Protein AF-A0AAD6DH69-F1 (afdb_monomer_lite)

InterPro domains:
  IPR012337 Ribonuclease H-like superfamily [SSF53098] (50-276)
  IPR015242 Mitochondrial resolvase Ydc2, catalytic [PF09159] (8-273)
  IPR036397 Ribonuclease H superfamily [G3DSA:3.30.420.10] (3-281)
  IPR039197 Mrs1/Cce1 [PTHR28072] (8-277)

Sequence (286 aa):
MNLIYLRPEITAWRRLPLSDIASLKGNSASAILKASENEHIVGELSGSDHEESDTPVPKSFSLPYYAETAHTLLHTLVSKYKPTHILIERQRFRTGSSSHVQEWTIRVGLFEAMLYAALEVMKKERGGNLADLGVHGIDPKRVVQYWGEKEIGFTSVEGEDKDKKRRPTSREVKKAKIELVAKWLEAEFGLSESSTSKIDSGARRRVDISGSESVRSLAEAYLARLRTPAKRGLSMRGRPRGETVANDVIKLDDLADCLLQGVTWMEWIRMREMVVRKGMAVLEEI

Foldseek 3Di:
DPPPQDFAEPPDFFDDDLLVLLVCVPDPLCVVVPPQDDDDDDDDDDDDDDPPPPDPDPPDLDLVSLLVSLLSVCVSCCVVPVDLEDEDEDQDDDPDDDVVSVVVSVSVNSSVVSNVVSLVVCLVPVDDSSVNYHYDHDYLVVLLVVCCVPPLVQDPPPDDDPPDDDRDDPVSSLLSLLVLVLQQLCLQVVVDDDDDDPPPNSPRHRYHYDPDPNSVLLSVLSNVVNPDPPPPDPPPPDDPPDPSSNVRNPCSSVRSSVVSRVSVVVVVVSVVVVCVVVVVVVVVVD

Radius of gyration: 22.66 Å; chains: 1; bounding box: 50×81×53 Å

Structure (mmCIF, N/CA/C/O backbone):
data_AF-A0AAD6DH69-F1
#
_entry.id   AF-A0AAD6DH69-F1
#
loop_
_atom_site.group_PDB
_atom_site.id
_atom_site.type_symbol
_atom_site.label_atom_id
_atom_site.label_alt_id
_atom_site.label_comp_id
_atom_site.label_asym_id
_atom_site.label_entity_id
_atom_site.label_seq_id
_atom_site.pdbx_PDB_ins_code
_atom_site.Cartn_x
_atom_site.Cartn_y
_atom_site.Cartn_z
_atom_site.occupancy
_atom_site.B_iso_or_equiv
_atom_site.auth_seq_id
_atom_site.auth_comp_id
_atom_site.auth_asym_id
_atom_site.auth_atom_id
_atom_site.pdbx_PDB_model_num
ATOM 1 N N . MET A 1 1 ? -24.261 -13.398 -11.050 1.00 38.12 1 MET A N 1
ATOM 2 C CA . MET A 1 1 ? -23.372 -12.487 -11.807 1.00 38.12 1 MET A CA 1
ATOM 3 C C . MET A 1 1 ? -21.959 -13.052 -11.698 1.00 38.12 1 MET A C 1
ATOM 5 O O . MET A 1 1 ? -21.476 -13.204 -10.585 1.00 38.12 1 MET A O 1
ATOM 9 N N . ASN A 1 2 ? -21.353 -13.503 -12.800 1.00 33.94 2 ASN A N 1
ATOM 10 C CA . ASN A 1 2 ? -20.079 -14.233 -12.767 1.00 33.94 2 ASN A CA 1
ATOM 11 C C . ASN A 1 2 ? -18.911 -13.290 -12.420 1.00 33.94 2 ASN A C 1
ATOM 13 O O . ASN A 1 2 ? -18.318 -12.687 -13.307 1.00 33.94 2 ASN A O 1
ATOM 17 N N . LEU A 1 3 ? -18.546 -13.214 -11.134 1.00 44.59 3 LEU A N 1
ATOM 18 C CA . LEU A 1 3 ? -17.361 -12.509 -10.600 1.00 44.59 3 LEU A CA 1
ATOM 19 C C . LEU A 1 3 ? -16.013 -13.017 -11.159 1.00 44.59 3 LEU A C 1
ATOM 21 O O . LEU A 1 3 ? -14.960 -12.465 -10.856 1.00 44.59 3 LEU A O 1
ATOM 25 N N . ILE A 1 4 ? -16.039 -14.062 -11.989 1.00 50.09 4 ILE A N 1
ATOM 26 C CA . ILE A 1 4 ? -14.867 -14.812 -12.456 1.00 50.09 4 ILE A CA 1
ATOM 27 C C . ILE A 1 4 ? -13.987 -13.992 -13.423 1.00 50.09 4 ILE A C 1
ATOM 29 O O . ILE A 1 4 ? -12.823 -14.333 -13.608 1.00 50.09 4 ILE A O 1
ATOM 33 N N . TYR A 1 5 ? -14.485 -12.877 -13.976 1.00 53.94 5 TYR A N 1
ATOM 34 C CA . TYR A 1 5 ? -13.761 -12.102 -14.997 1.00 53.94 5 TYR A CA 1
ATOM 35 C C . TYR A 1 5 ? -13.608 -10.602 -14.720 1.00 53.94 5 TYR A C 1
ATOM 37 O O . TYR A 1 5 ? -13.064 -9.898 -15.569 1.00 53.94 5 TYR A O 1
ATOM 45 N N . LEU A 1 6 ? -14.049 -10.082 -13.565 1.00 65.19 6 LEU A N 1
ATOM 46 C CA . LEU A 1 6 ? -13.847 -8.657 -13.291 1.00 65.19 6 LEU A CA 1
ATOM 47 C C . LEU A 1 6 ? -12.381 -8.397 -12.944 1.00 65.19 6 LEU A C 1
ATOM 49 O O . LEU A 1 6 ? -11.883 -8.877 -11.921 1.00 65.19 6 LEU A O 1
ATOM 53 N N . ARG A 1 7 ? -11.697 -7.636 -13.797 1.00 82.06 7 ARG A N 1
ATOM 54 C CA . ARG A 1 7 ? -10.349 -7.138 -13.527 1.00 82.06 7 ARG A CA 1
ATOM 55 C C . ARG A 1 7 ? -10.420 -6.002 -12.505 1.00 82.06 7 ARG A C 1
ATOM 57 O O . ARG A 1 7 ? -11.399 -5.260 -12.487 1.00 82.06 7 ARG A O 1
ATOM 64 N N . PRO A 1 8 ? -9.431 -5.895 -11.608 1.00 88.81 8 PRO A N 1
ATOM 65 C CA . PRO A 1 8 ? -9.359 -4.769 -10.695 1.00 88.81 8 PRO A CA 1
ATOM 66 C C . PRO A 1 8 ? -9.102 -3.468 -11.453 1.00 88.81 8 PRO A C 1
ATOM 68 O O . PRO A 1 8 ? -8.169 -3.388 -12.248 1.00 88.81 8 PRO A O 1
ATOM 71 N N . GLU A 1 9 ? -9.909 -2.454 -11.165 1.00 91.00 9 GLU A N 1
ATOM 72 C CA . GLU A 1 9 ? -9.769 -1.113 -11.724 1.00 91.00 9 GLU A CA 1
ATOM 73 C C . GLU A 1 9 ? -9.077 -0.185 -10.719 1.00 91.00 9 GLU A C 1
ATOM 75 O O . GLU A 1 9 ? -9.440 -0.126 -9.540 1.00 91.00 9 GLU A O 1
ATOM 80 N N . ILE A 1 10 ? -8.076 0.560 -11.184 1.00 92.50 10 ILE A N 1
ATOM 81 C CA . ILE A 1 10 ? -7.367 1.555 -10.385 1.00 92.50 10 ILE A CA 1
ATOM 82 C C . ILE A 1 10 ? -8.117 2.887 -10.482 1.00 92.50 10 ILE A C 1
ATOM 84 O O . ILE A 1 10 ? -8.039 3.593 -11.489 1.00 92.50 10 ILE A O 1
ATOM 88 N N . THR A 1 11 ? -8.818 3.251 -9.410 1.00 91.75 11 THR A N 1
ATOM 89 C CA . THR A 1 11 ? -9.593 4.504 -9.308 1.00 91.75 11 THR A CA 1
ATOM 90 C C . THR A 1 11 ? -8.815 5.646 -8.658 1.00 91.75 11 THR A C 1
ATOM 92 O O . THR A 1 11 ? -9.094 6.820 -8.895 1.00 91.75 11 THR A O 1
ATOM 95 N N . ALA A 1 12 ? -7.810 5.310 -7.851 1.00 90.62 12 ALA A N 1
ATOM 96 C CA . ALA A 1 12 ? -6.867 6.248 -7.271 1.00 90.62 12 ALA A CA 1
ATOM 97 C C . ALA A 1 12 ? -5.534 5.544 -7.010 1.00 90.62 12 ALA A C 1
ATOM 99 O O . ALA A 1 12 ? -5.491 4.443 -6.463 1.00 90.62 12 ALA A O 1
ATOM 100 N N . TRP A 1 13 ? -4.437 6.207 -7.357 1.00 90.88 13 TRP A N 1
ATOM 101 C CA . TRP A 1 13 ? -3.082 5.748 -7.079 1.00 90.88 13 TRP A CA 1
ATOM 102 C C . TRP A 1 13 ? -2.247 6.993 -6.825 1.00 90.88 13 TRP A C 1
ATOM 104 O O . TRP A 1 13 ? -2.284 7.908 -7.637 1.00 90.88 13 TRP A O 1
ATOM 114 N N . ARG A 1 14 ? -1.617 7.099 -5.653 1.00 87.25 14 ARG A N 1
ATOM 115 C CA . ARG A 1 14 ? -0.770 8.239 -5.265 1.00 87.25 14 ARG A CA 1
ATOM 116 C C . ARG A 1 14 ? 0.027 7.914 -4.018 1.00 87.25 14 ARG A C 1
ATOM 118 O O . ARG A 1 14 ? -0.373 7.066 -3.216 1.00 87.25 14 ARG A O 1
ATOM 125 N N . ARG A 1 15 ? 1.119 8.642 -3.817 1.00 86.44 15 ARG A N 1
ATOM 126 C CA . ARG A 1 15 ? 1.884 8.590 -2.575 1.00 86.44 15 ARG A CA 1
ATOM 127 C C . ARG A 1 15 ? 1.265 9.555 -1.561 1.00 86.44 15 ARG A C 1
ATOM 129 O O . ARG A 1 15 ? 0.749 10.610 -1.910 1.00 86.44 15 ARG A O 1
ATOM 136 N N . LEU A 1 16 ? 1.282 9.171 -0.286 1.00 86.38 16 LEU A N 1
ATOM 137 C CA . LEU A 1 16 ? 0.733 9.971 0.813 1.00 86.38 16 LEU A CA 1
ATOM 138 C C . LEU A 1 16 ? 1.771 10.128 1.930 1.00 86.38 16 LEU A C 1
ATOM 140 O O . LEU A 1 16 ? 1.819 9.309 2.848 1.00 86.38 16 LEU A O 1
ATOM 144 N N . PRO A 1 17 ? 2.643 11.145 1.860 1.00 84.44 17 PRO A N 1
ATOM 145 C CA . PRO A 1 17 ? 3.524 11.491 2.969 1.00 84.44 17 PRO A CA 1
ATOM 146 C C . PRO A 1 17 ? 2.729 11.922 4.213 1.00 84.44 17 PRO A C 1
ATOM 148 O O . PRO A 1 17 ? 1.733 12.633 4.105 1.00 84.44 17 PRO A O 1
ATOM 151 N N . LEU A 1 18 ? 3.204 11.559 5.412 1.00 81.69 18 LEU A N 1
ATOM 152 C CA . LEU A 1 18 ? 2.572 11.982 6.676 1.00 81.69 18 LEU A CA 1
ATOM 153 C C . LEU A 1 18 ? 2.550 13.508 6.855 1.00 81.69 18 LEU A C 1
ATOM 155 O O . LEU A 1 18 ? 1.616 14.035 7.453 1.00 81.69 18 LEU A O 1
ATOM 159 N N . SER A 1 19 ? 3.544 14.217 6.308 1.00 78.31 19 SER A N 1
ATOM 160 C CA . SER A 1 19 ? 3.571 15.685 6.283 1.00 78.31 19 SER A CA 1
ATOM 161 C C . SER A 1 19 ? 2.342 16.252 5.586 1.00 78.31 19 SER A C 1
ATOM 163 O O . SER A 1 19 ? 1.685 17.137 6.117 1.00 78.31 19 SER A O 1
ATOM 165 N N . ASP A 1 20 ? 1.999 15.682 4.436 1.00 80.31 20 ASP A N 1
ATOM 166 C CA . ASP A 1 20 ? 0.948 16.192 3.566 1.00 80.31 20 ASP A CA 1
ATOM 167 C C . ASP A 1 20 ? -0.420 15.932 4.196 1.00 80.31 20 ASP A C 1
ATOM 169 O O . ASP A 1 20 ? -1.312 16.766 4.110 1.00 80.31 20 ASP A O 1
ATOM 173 N N . ILE A 1 21 ? -0.561 14.803 4.901 1.00 80.25 21 ILE A N 1
ATOM 174 C CA . ILE A 1 21 ? -1.762 14.466 5.673 1.00 80.25 21 ILE A CA 1
ATOM 175 C C . ILE A 1 21 ? -1.940 15.436 6.844 1.00 80.25 21 ILE A C 1
ATOM 177 O O . ILE A 1 21 ? -3.049 15.900 7.094 1.00 80.25 21 ILE A O 1
ATOM 181 N N . ALA A 1 22 ? -0.860 15.765 7.554 1.00 69.69 22 ALA A N 1
ATOM 182 C CA . ALA A 1 22 ? -0.913 16.728 8.646 1.00 69.69 22 ALA A CA 1
ATOM 183 C C . ALA A 1 22 ? -1.222 18.153 8.156 1.00 69.69 22 ALA A C 1
ATOM 185 O O . ALA A 1 22 ? -1.846 18.917 8.884 1.00 69.69 22 ALA A O 1
ATOM 186 N N . SER A 1 23 ? -0.855 18.509 6.925 1.00 66.00 23 SER A N 1
ATOM 187 C CA . SER A 1 23 ? -1.227 19.793 6.315 1.00 66.00 23 SER A CA 1
ATOM 188 C C . SER A 1 23 ? -2.706 19.879 5.911 1.00 66.00 23 SER A C 1
ATOM 190 O O . SER A 1 23 ? -3.219 20.980 5.731 1.00 66.00 23 SER A O 1
ATOM 192 N N . LEU A 1 24 ? -3.435 18.756 5.843 1.00 64.12 24 LEU A N 1
ATOM 193 C CA . LEU A 1 24 ? -4.891 18.756 5.616 1.00 64.12 24 LEU A CA 1
ATOM 194 C C . LEU A 1 24 ? -5.688 19.300 6.815 1.00 64.12 24 LEU A C 1
ATOM 196 O O . LEU A 1 24 ? -6.903 19.442 6.723 1.00 64.12 24 LEU A O 1
ATOM 200 N N . LYS A 1 25 ? -5.019 19.614 7.931 1.00 56.56 25 LYS A N 1
ATOM 201 C CA . LYS A 1 25 ? -5.627 20.165 9.149 1.00 56.56 25 LYS A CA 1
ATOM 202 C C . LYS A 1 25 ? -6.229 21.568 8.970 1.00 56.56 25 LYS A C 1
ATOM 204 O O . LYS A 1 25 ? -7.073 21.946 9.772 1.00 56.56 25 LYS A O 1
ATOM 209 N N . GLY A 1 26 ? -5.812 22.331 7.952 1.00 47.09 26 GLY A N 1
ATOM 210 C CA . GLY A 1 26 ? -6.161 23.757 7.815 1.00 47.09 26 GLY A CA 1
ATOM 211 C C . GLY A 1 26 ? -7.347 24.078 6.905 1.00 47.09 26 GLY A C 1
ATOM 212 O O . GLY A 1 26 ? -8.007 25.090 7.098 1.00 47.09 26 GLY A O 1
ATOM 213 N N . ASN A 1 27 ? -7.670 23.205 5.953 1.00 38.22 27 ASN A N 1
ATOM 214 C CA . ASN A 1 27 ? -8.852 23.356 5.117 1.00 38.22 27 ASN A CA 1
ATOM 215 C C . ASN A 1 27 ? -9.705 22.119 5.328 1.00 38.22 27 ASN A C 1
ATOM 217 O O . ASN A 1 27 ? -9.253 21.013 5.037 1.00 38.22 27 ASN A O 1
ATOM 221 N N . SER A 1 28 ? -10.920 22.329 5.847 1.00 43.81 28 SER A N 1
ATOM 222 C CA . SER A 1 28 ? -11.996 21.339 5.948 1.00 43.81 28 SER A CA 1
ATOM 223 C C . SER A 1 28 ? -11.861 20.281 4.852 1.00 43.81 28 SER A C 1
ATOM 225 O O . SER A 1 28 ? -11.602 20.651 3.706 1.00 43.81 28 SER A O 1
ATOM 227 N N . ALA A 1 29 ? -12.037 18.995 5.183 1.00 40.97 29 ALA A N 1
ATOM 228 C CA . ALA A 1 29 ? -11.871 17.815 4.312 1.00 40.97 29 ALA A CA 1
ATOM 229 C C . ALA A 1 29 ? -12.440 17.951 2.868 1.00 40.97 29 ALA A C 1
ATOM 231 O O . ALA A 1 29 ? -12.091 17.184 1.974 1.00 40.97 29 ALA A O 1
ATOM 232 N N . SER A 1 3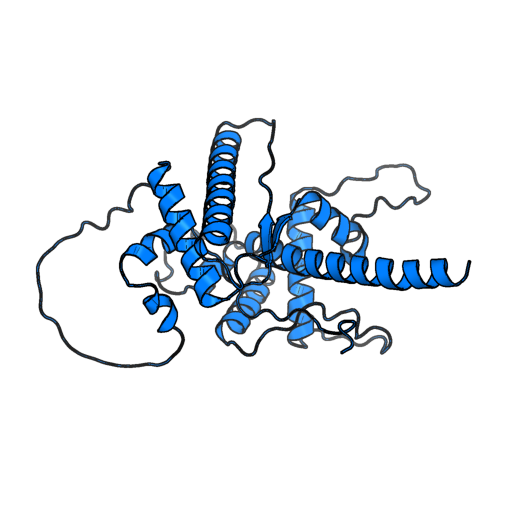0 ? -13.260 18.976 2.640 1.00 39.66 30 SER A N 1
ATOM 233 C CA . SER A 1 30 ? -13.581 19.664 1.384 1.00 39.66 30 SER A CA 1
ATOM 234 C C . SER A 1 30 ? -12.420 20.069 0.445 1.00 39.66 30 SER A C 1
ATOM 236 O O . SER A 1 30 ? -12.625 20.088 -0.765 1.00 39.66 30 SER A O 1
ATOM 238 N N . ALA A 1 31 ? -11.188 20.343 0.891 1.00 39.75 31 ALA A N 1
ATOM 239 C CA . ALA A 1 31 ? -10.120 20.768 -0.040 1.00 39.75 31 ALA A CA 1
ATOM 240 C C . ALA A 1 31 ? -9.652 19.656 -1.003 1.00 39.75 31 ALA A C 1
ATOM 242 O O . ALA A 1 31 ? -9.236 19.937 -2.125 1.00 39.75 31 ALA A O 1
ATOM 243 N N . ILE A 1 32 ? -9.803 18.383 -0.618 1.00 43.94 32 ILE A N 1
ATOM 244 C CA . ILE A 1 32 ? -9.624 17.245 -1.537 1.00 43.94 32 ILE A CA 1
ATOM 245 C C . ILE A 1 32 ? -10.829 17.103 -2.492 1.00 43.94 32 ILE A C 1
ATOM 247 O O . ILE A 1 32 ? -10.695 16.457 -3.531 1.00 43.94 32 ILE A O 1
ATOM 251 N N . LEU A 1 33 ? -11.982 17.711 -2.175 1.00 47.03 33 LEU A N 1
ATOM 252 C CA . LEU A 1 33 ? -13.189 17.691 -3.012 1.00 47.03 33 LEU A CA 1
ATOM 253 C C . LEU A 1 33 ? -13.123 18.683 -4.185 1.00 47.03 33 LEU A C 1
ATOM 255 O O . LEU A 1 33 ? -13.771 18.433 -5.190 1.00 47.03 33 LEU A O 1
ATOM 259 N N . LYS A 1 34 ? -12.342 19.771 -4.100 1.00 38.91 34 LYS A N 1
ATOM 260 C CA . LYS A 1 34 ? -12.315 20.817 -5.147 1.00 38.91 34 LYS A CA 1
ATOM 261 C C . LYS A 1 34 ? -11.189 20.704 -6.176 1.00 38.91 34 LYS A C 1
ATOM 263 O O . LYS A 1 34 ? -11.280 21.309 -7.232 1.00 38.91 34 LYS A O 1
ATOM 268 N N . ALA A 1 35 ? -10.148 19.911 -5.930 1.00 39.78 35 ALA A N 1
ATOM 269 C CA . ALA A 1 35 ? -8.999 19.832 -6.843 1.00 39.78 35 ALA A CA 1
ATOM 270 C C . ALA A 1 35 ? -9.242 18.985 -8.115 1.00 39.78 35 ALA A C 1
ATOM 272 O O . ALA A 1 35 ? -8.288 18.675 -8.822 1.00 39.78 35 ALA A O 1
ATOM 273 N N . SER A 1 36 ? -10.490 18.583 -8.390 1.00 39.41 36 SER A N 1
ATOM 274 C CA . SER A 1 36 ? -10.863 17.801 -9.578 1.00 39.41 36 SER A CA 1
ATOM 275 C C . SER A 1 36 ? -11.848 18.515 -10.512 1.00 39.41 36 SER A C 1
ATOM 277 O O . SER A 1 36 ? -12.190 17.935 -11.537 1.00 39.41 36 SER A O 1
ATOM 279 N N . GLU A 1 37 ? -12.293 19.741 -10.207 1.00 33.06 37 GLU A N 1
ATOM 280 C CA . GLU A 1 37 ? -13.213 20.497 -11.070 1.00 33.06 37 GLU A CA 1
ATOM 281 C C . GLU A 1 37 ? -12.829 21.993 -11.122 1.00 33.06 37 GLU A C 1
ATOM 283 O O . GLU A 1 37 ? -13.102 22.755 -10.200 1.00 33.06 37 GLU A O 1
ATOM 288 N N . ASN A 1 38 ? -12.233 22.373 -12.257 1.00 31.89 38 ASN A N 1
ATOM 289 C CA . ASN A 1 38 ? -12.181 23.690 -12.907 1.00 31.89 38 ASN A CA 1
ATOM 290 C C . ASN A 1 38 ? -11.322 24.879 -12.420 1.00 31.89 38 ASN A C 1
ATOM 292 O O . ASN A 1 38 ? -11.106 25.163 -11.245 1.00 31.89 38 ASN A O 1
ATOM 296 N N . GLU A 1 39 ? -10.875 25.566 -13.480 1.00 35.41 39 GLU A N 1
ATOM 297 C CA . GLU A 1 39 ? -10.081 26.779 -13.651 1.00 35.41 39 GLU A CA 1
ATOM 298 C C . GLU A 1 39 ? -10.689 28.064 -13.061 1.00 35.41 39 GLU A C 1
ATOM 300 O O . GLU A 1 39 ? -11.892 28.166 -12.848 1.00 35.41 39 GLU A O 1
ATOM 305 N N . HIS A 1 40 ? -9.808 29.071 -12.948 1.00 32.00 40 HIS A N 1
ATOM 306 C CA . HIS A 1 40 ? -10.067 30.516 -12.961 1.00 32.00 40 HIS A CA 1
ATOM 307 C C . HIS A 1 40 ? -11.062 31.072 -11.930 1.00 32.00 40 HIS A C 1
ATOM 309 O O . HIS A 1 40 ? -12.264 30.949 -12.095 1.00 32.00 40 HIS A O 1
ATOM 315 N N . ILE A 1 41 ? -10.555 31.856 -10.969 1.00 27.88 41 ILE A N 1
ATOM 316 C CA . ILE A 1 41 ? -11.138 33.149 -10.566 1.00 27.88 41 ILE A CA 1
ATOM 317 C C . ILE A 1 41 ? -10.018 34.014 -9.964 1.00 27.88 41 ILE A C 1
ATOM 319 O O . ILE A 1 41 ? -9.211 33.565 -9.153 1.00 27.88 41 ILE A O 1
ATOM 323 N N . VAL A 1 42 ? -9.979 35.255 -10.441 1.00 30.44 42 VAL A N 1
ATOM 324 C CA . VAL A 1 42 ? -9.104 36.366 -10.055 1.00 30.44 42 VAL A CA 1
ATOM 325 C C . VAL A 1 42 ? -9.792 37.181 -8.948 1.00 30.44 42 VAL A C 1
ATOM 327 O O . VAL A 1 42 ? -11.012 37.315 -8.980 1.00 30.44 42 VAL A O 1
ATOM 330 N N . GLY A 1 43 ? -9.005 37.782 -8.045 1.00 24.44 43 GLY A N 1
ATOM 331 C CA . GLY A 1 43 ? -9.425 38.817 -7.080 1.00 24.44 43 GLY A CA 1
ATOM 332 C C . GLY A 1 43 ? -9.630 38.283 -5.656 1.00 24.44 43 GLY A C 1
ATOM 333 O O . GLY A 1 43 ? -10.143 37.190 -5.476 1.00 24.44 43 GLY A O 1
ATOM 334 N N . GLU A 1 44 ? -9.265 38.961 -4.573 1.00 24.52 44 GLU A N 1
ATOM 335 C CA . GLU A 1 44 ? -8.595 40.243 -4.354 1.00 24.52 44 GLU A CA 1
ATOM 336 C C . GLU A 1 44 ? -8.084 40.238 -2.897 1.00 24.52 44 GLU A C 1
ATOM 338 O O . GLU A 1 44 ? -8.598 39.510 -2.046 1.00 24.52 44 GLU A O 1
ATOM 343 N N . LEU A 1 45 ? -7.033 41.009 -2.627 1.00 30.59 45 LEU A N 1
ATOM 344 C CA . LEU A 1 45 ? -6.333 41.083 -1.344 1.00 30.59 45 LEU A CA 1
ATOM 345 C C . LEU A 1 45 ? -7.144 41.847 -0.284 1.00 30.59 45 LEU A C 1
ATOM 347 O O . LEU A 1 45 ? -7.586 42.965 -0.532 1.00 30.59 45 LEU A O 1
ATOM 351 N N . SER A 1 46 ? -7.184 41.335 0.947 1.00 26.50 46 SER A N 1
ATOM 352 C CA . SER A 1 46 ? -7.269 42.178 2.145 1.00 26.50 46 SER A CA 1
ATOM 353 C C . SER A 1 46 ? -6.418 41.554 3.244 1.00 26.50 46 SER A C 1
ATOM 355 O O . SER A 1 46 ? -6.655 40.415 3.648 1.00 26.50 46 SER A O 1
ATOM 357 N N . GLY A 1 47 ? -5.383 42.287 3.648 1.00 25.30 47 GLY A N 1
ATOM 358 C CA . GLY A 1 47 ? -4.331 41.822 4.537 1.00 25.30 47 GLY A CA 1
ATOM 359 C C . GLY A 1 47 ? -4.745 41.660 5.995 1.00 25.30 47 GLY A C 1
ATOM 360 O O . GLY A 1 47 ? -5.626 42.347 6.508 1.00 25.30 47 GLY A O 1
ATOM 361 N N . SER A 1 48 ? -4.007 40.786 6.666 1.00 26.23 48 SER A N 1
ATOM 362 C CA . SER A 1 48 ? -3.665 40.927 8.074 1.00 26.23 48 SER A CA 1
ATOM 363 C C . SER A 1 48 ? -2.340 40.211 8.292 1.00 26.23 48 SER A C 1
ATOM 365 O O . SER A 1 48 ? -2.228 39.011 8.031 1.00 26.23 48 SER A O 1
ATOM 367 N N . ASP A 1 49 ? -1.352 40.986 8.714 1.00 28.94 49 ASP A N 1
ATOM 368 C CA . ASP A 1 49 ? 0.015 40.580 8.989 1.00 28.94 49 ASP A CA 1
ATOM 369 C C . ASP A 1 49 ? 0.082 39.439 10.007 1.00 28.94 49 ASP A C 1
ATOM 371 O O . ASP A 1 49 ? -0.162 39.624 11.196 1.00 28.94 49 ASP A O 1
ATOM 375 N N . HIS A 1 50 ? 0.495 38.266 9.541 1.00 28.80 50 HIS A N 1
ATOM 376 C CA . HIS A 1 50 ? 1.241 37.321 10.353 1.00 28.80 50 HIS A CA 1
ATOM 377 C C . HIS A 1 50 ? 2.354 36.758 9.475 1.00 28.80 50 HIS A C 1
ATOM 379 O O . HIS A 1 50 ? 2.122 35.913 8.612 1.00 28.80 50 HIS A O 1
ATOM 385 N N . GLU A 1 51 ? 3.572 37.262 9.686 1.00 28.42 51 GLU A N 1
ATOM 386 C CA . GLU A 1 51 ? 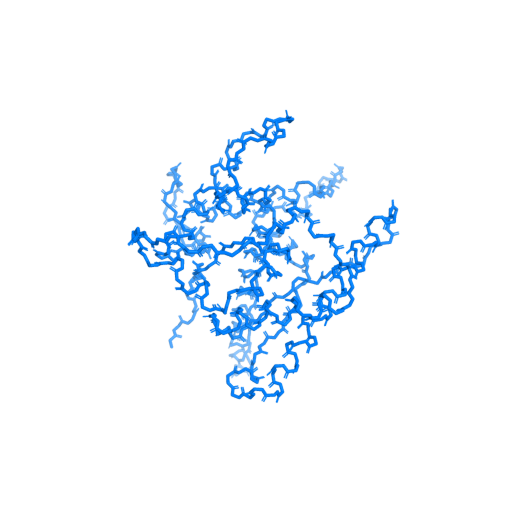4.800 36.591 9.266 1.00 28.42 51 GLU A CA 1
ATOM 387 C C . GLU A 1 51 ? 4.888 35.249 10.005 1.00 28.42 51 GLU A C 1
ATOM 389 O O . GLU A 1 51 ? 5.546 35.105 11.036 1.00 28.42 51 GLU A O 1
ATOM 394 N N . GLU A 1 52 ? 4.177 34.245 9.499 1.00 30.12 52 GLU A N 1
ATOM 395 C CA . GLU A 1 52 ? 4.416 32.860 9.864 1.00 30.12 52 GLU A CA 1
ATOM 396 C C . GLU A 1 52 ? 5.737 32.473 9.202 1.00 30.12 52 GLU A C 1
ATOM 398 O O . GLU A 1 52 ? 5.821 32.192 8.006 1.00 30.12 52 GLU A O 1
ATOM 403 N N . SER A 1 53 ? 6.815 32.559 9.980 1.00 26.56 53 SER A N 1
ATOM 404 C CA . SER A 1 53 ? 8.125 32.070 9.584 1.00 26.56 53 SER A CA 1
ATOM 405 C C . SER A 1 53 ? 7.975 30.640 9.050 1.00 26.56 53 SER A C 1
ATOM 407 O O . SER A 1 53 ? 7.650 29.735 9.823 1.00 26.56 53 SER A O 1
ATOM 409 N N . ASP A 1 54 ? 8.219 30.454 7.746 1.00 32.62 54 ASP A N 1
ATOM 410 C CA . ASP A 1 54 ? 8.230 29.181 6.999 1.00 32.62 54 ASP A CA 1
ATOM 411 C C . ASP A 1 54 ? 9.408 28.297 7.452 1.00 32.62 54 ASP A C 1
ATOM 413 O O . ASP A 1 54 ? 10.298 27.901 6.696 1.00 32.62 54 ASP A O 1
ATOM 417 N N . THR A 1 55 ? 9.461 28.032 8.756 1.00 29.20 55 THR A N 1
ATOM 418 C CA . THR A 1 55 ? 10.308 27.001 9.328 1.00 29.20 55 THR A CA 1
ATOM 419 C C . THR A 1 55 ? 9.601 25.673 9.078 1.00 29.20 55 THR A C 1
ATOM 421 O O . THR A 1 55 ? 8.431 25.522 9.436 1.00 29.20 55 THR A O 1
ATOM 424 N N . PRO A 1 56 ? 10.263 24.682 8.452 1.00 37.59 56 PRO A N 1
ATOM 425 C CA . PRO A 1 56 ? 9.690 23.355 8.322 1.00 37.59 56 PRO A CA 1
ATOM 426 C C . PRO A 1 56 ? 9.372 22.859 9.729 1.00 37.59 56 PRO A C 1
ATOM 428 O O . PRO A 1 56 ? 10.298 22.630 10.511 1.00 37.59 56 PRO A O 1
ATOM 431 N N . VAL A 1 57 ? 8.080 22.730 10.051 1.00 42.38 57 VAL A N 1
ATOM 432 C CA . VAL A 1 57 ? 7.625 22.217 11.345 1.00 42.38 57 VAL A CA 1
ATOM 433 C C . VAL A 1 57 ? 8.451 20.963 11.650 1.00 42.38 57 VAL A C 1
ATOM 435 O O . VAL A 1 57 ? 8.477 20.043 10.817 1.00 42.38 57 VAL A O 1
ATOM 438 N N . PRO A 1 58 ? 9.187 20.920 12.778 1.00 45.03 58 PRO A N 1
ATOM 439 C CA . PRO A 1 58 ? 10.001 19.769 13.125 1.00 45.03 58 PRO A CA 1
ATOM 440 C C . PRO A 1 58 ? 9.134 18.519 13.037 1.00 45.03 58 PRO A C 1
ATOM 442 O O . PRO A 1 58 ? 8.014 18.523 13.547 1.00 45.03 58 PRO A O 1
ATOM 445 N N . LYS A 1 59 ? 9.623 17.460 12.376 1.00 59.31 59 LYS A N 1
ATOM 446 C CA . LYS A 1 59 ? 8.916 16.172 12.325 1.00 59.31 59 LYS A CA 1
ATOM 447 C C . LYS A 1 59 ? 8.709 15.700 13.760 1.00 59.31 59 LYS A C 1
ATOM 449 O O . LYS A 1 59 ? 9.618 15.133 14.364 1.00 59.31 59 LYS A O 1
ATOM 454 N N . SER A 1 60 ? 7.541 15.983 14.319 1.00 68.94 60 SER A N 1
ATOM 455 C CA . SER A 1 60 ? 7.209 15.585 15.670 1.00 68.94 60 SER A CA 1
ATOM 456 C C . SER A 1 60 ? 6.842 14.109 15.611 1.00 68.94 60 SER A C 1
ATOM 458 O O . SER A 1 60 ? 5.975 13.673 14.863 1.00 68.94 60 SER A O 1
ATOM 460 N N . PHE A 1 61 ? 7.574 13.298 16.363 1.00 77.69 61 PHE A N 1
ATOM 461 C CA . PHE A 1 61 ? 7.308 11.864 16.488 1.00 77.69 61 PHE A CA 1
ATOM 462 C C . PHE A 1 61 ? 6.500 11.582 17.757 1.00 77.69 61 PHE A C 1
ATOM 464 O O . PHE A 1 61 ? 6.693 10.562 18.414 1.00 77.69 61 PHE A O 1
ATOM 471 N N . SER A 1 62 ? 5.647 12.533 18.143 1.00 87.56 62 SER A N 1
ATOM 472 C CA . SER A 1 62 ? 4.854 12.447 19.360 1.00 87.56 62 SER A CA 1
ATOM 473 C C . SER A 1 62 ? 3.633 11.553 19.143 1.00 87.56 62 SER A C 1
ATOM 475 O O . SER A 1 62 ? 3.056 11.497 18.054 1.00 87.56 62 SER A O 1
ATOM 477 N N . LEU A 1 63 ? 3.221 10.858 20.204 1.00 90.19 63 LEU A N 1
ATOM 478 C CA . LEU A 1 63 ? 2.021 10.019 20.184 1.00 90.19 63 LEU A CA 1
ATOM 479 C C . LEU A 1 63 ? 0.761 10.801 19.769 1.00 90.19 63 LEU A C 1
ATOM 481 O O . LEU A 1 63 ? 0.046 10.298 18.900 1.00 90.19 63 LEU A O 1
ATOM 485 N N . PRO A 1 64 ? 0.504 12.028 20.281 1.00 90.81 64 PRO A N 1
ATOM 486 C CA . PRO A 1 64 ? -0.633 12.826 19.825 1.00 90.81 64 PRO A CA 1
ATOM 487 C C . PRO A 1 64 ? -0.589 13.128 18.324 1.00 90.81 64 PRO A C 1
ATOM 489 O O . PRO A 1 64 ? -1.608 13.003 17.650 1.00 90.81 64 PRO A O 1
ATOM 492 N N . TYR A 1 65 ? 0.591 13.443 17.774 1.00 89.62 65 TYR A N 1
ATOM 493 C CA . TYR A 1 65 ? 0.738 13.713 16.343 1.00 89.62 65 TYR A CA 1
ATOM 494 C C . TYR A 1 65 ? 0.386 12.486 15.491 1.00 89.62 65 TYR A C 1
ATOM 496 O O . TYR A 1 65 ? -0.336 12.611 14.501 1.00 89.62 65 TYR A O 1
ATOM 504 N N . TYR A 1 66 ? 0.848 11.291 15.875 1.00 91.62 66 TYR A N 1
ATOM 505 C CA . TYR A 1 66 ? 0.510 10.049 15.169 1.00 91.62 66 TYR A CA 1
ATOM 506 C C . TYR A 1 66 ? -0.964 9.681 15.288 1.00 91.62 66 TYR A C 1
ATOM 508 O O . TYR A 1 66 ? -1.559 9.305 14.280 1.00 91.62 66 TYR A O 1
ATOM 516 N N . ALA A 1 67 ? -1.552 9.813 16.477 1.00 92.12 67 ALA A N 1
ATOM 517 C CA . ALA A 1 67 ? -2.967 9.528 16.695 1.00 92.12 67 ALA A CA 1
ATOM 518 C C . ALA A 1 67 ? -3.858 10.430 15.827 1.00 92.12 67 ALA A C 1
ATOM 520 O O . ALA A 1 67 ? -4.724 9.945 15.100 1.00 92.12 67 ALA A O 1
ATOM 521 N N . GLU A 1 68 ? -3.588 11.735 15.829 1.00 90.69 68 GLU A N 1
ATOM 522 C CA . GLU A 1 68 ? -4.338 12.703 15.034 1.00 90.69 68 GLU A CA 1
ATOM 523 C C . GLU A 1 68 ? -4.147 12.475 13.528 1.00 90.69 68 GLU A C 1
ATOM 525 O O . GLU A 1 68 ? -5.113 12.463 12.767 1.00 90.69 68 GLU A O 1
ATOM 530 N N . THR A 1 69 ? -2.909 12.233 13.086 1.00 92.31 69 THR A N 1
ATOM 531 C CA . THR A 1 69 ? -2.607 11.965 11.670 1.00 92.31 69 THR A CA 1
ATOM 532 C C . THR A 1 69 ? -3.285 10.678 11.192 1.00 92.31 69 THR A C 1
ATOM 534 O O . THR A 1 69 ? -3.834 10.652 10.091 1.00 92.31 69 THR A O 1
ATOM 537 N N . ALA A 1 70 ? -3.291 9.623 12.015 1.00 94.38 70 ALA A N 1
ATOM 538 C CA . ALA A 1 70 ? -3.975 8.367 11.715 1.00 94.38 70 ALA A CA 1
ATOM 539 C C . ALA A 1 70 ? -5.488 8.580 11.579 1.00 94.38 70 ALA A C 1
ATOM 541 O O . ALA A 1 70 ? -6.074 8.148 10.586 1.00 94.38 70 ALA A O 1
ATOM 542 N N . HIS A 1 71 ? -6.104 9.302 12.522 1.00 92.75 71 HIS A N 1
ATOM 543 C CA . HIS A 1 71 ? -7.522 9.651 12.454 1.00 92.75 71 HIS A CA 1
ATOM 544 C C . HIS A 1 71 ? -7.847 10.448 11.184 1.00 92.75 71 HIS A C 1
ATOM 546 O O . HIS A 1 71 ? -8.725 10.048 10.424 1.00 92.75 71 HIS A O 1
ATOM 552 N N . THR A 1 72 ? -7.116 11.531 10.904 1.00 92.38 72 THR A N 1
ATOM 553 C CA . THR A 1 72 ? -7.349 12.377 9.722 1.00 92.38 72 THR A CA 1
ATOM 554 C C . THR A 1 72 ? -7.204 11.589 8.423 1.00 92.38 72 THR A C 1
ATOM 556 O O . THR A 1 72 ? -8.055 11.706 7.537 1.00 92.38 72 THR A O 1
ATOM 559 N N . LEU A 1 73 ? -6.173 10.745 8.314 1.00 93.94 73 LEU A N 1
ATOM 560 C CA . LEU A 1 73 ? -5.969 9.877 7.155 1.00 93.94 73 LEU A CA 1
ATOM 561 C C . LEU A 1 73 ? -7.160 8.937 6.950 1.00 93.94 73 LEU A C 1
ATOM 563 O O . LEU A 1 73 ? -7.763 8.925 5.877 1.00 93.94 73 LEU A O 1
ATOM 567 N N . LEU A 1 74 ? -7.500 8.159 7.977 1.00 94.12 74 LEU A N 1
ATOM 568 C CA . LEU A 1 74 ? -8.544 7.143 7.893 1.00 94.12 74 LEU A CA 1
ATOM 569 C C . LEU A 1 74 ? -9.913 7.767 7.664 1.00 94.12 74 LEU A C 1
ATOM 571 O O . LEU A 1 74 ? -10.635 7.328 6.773 1.00 94.12 74 LEU A O 1
ATOM 575 N N . HIS A 1 75 ? -10.242 8.832 8.393 1.00 90.75 75 HIS A N 1
ATOM 576 C CA . HIS A 1 75 ? -11.481 9.570 8.209 1.00 90.75 75 HIS A CA 1
ATOM 577 C C . HIS A 1 75 ? -11.634 10.046 6.763 1.00 90.75 75 HIS A C 1
ATOM 579 O O . HIS A 1 75 ? -12.683 9.845 6.149 1.00 90.75 75 HIS A O 1
ATOM 585 N N . THR A 1 76 ? -10.576 10.631 6.197 1.00 90.62 76 THR A N 1
ATOM 586 C CA . THR A 1 76 ? -10.571 11.133 4.819 1.00 90.62 76 THR A CA 1
ATOM 587 C C . THR A 1 76 ? -10.741 9.999 3.809 1.00 90.62 76 THR A C 1
ATOM 589 O O . THR A 1 76 ? -11.599 10.085 2.931 1.00 90.62 76 THR A O 1
ATOM 592 N N . LEU A 1 77 ? -9.957 8.922 3.929 1.00 92.00 77 LEU A N 1
ATOM 593 C CA . LEU A 1 77 ? -9.991 7.802 2.984 1.00 92.00 77 LEU A CA 1
ATOM 594 C C . LEU A 1 77 ? -11.309 7.026 3.056 1.00 92.00 77 LEU A C 1
ATOM 596 O O . LEU A 1 77 ? -11.891 6.721 2.016 1.00 92.00 77 LEU A O 1
ATOM 600 N N . VAL A 1 78 ? -11.805 6.745 4.262 1.00 92.06 78 VAL A N 1
ATOM 601 C CA . VAL A 1 78 ? -13.070 6.031 4.468 1.00 92.06 78 VAL A CA 1
ATOM 602 C C . VAL A 1 78 ? -14.244 6.856 3.953 1.00 92.06 78 VAL A C 1
ATOM 604 O O . VAL A 1 78 ? -15.095 6.323 3.246 1.00 92.06 78 VAL A O 1
ATOM 607 N N . SER A 1 79 ? -14.272 8.161 4.240 1.00 90.44 79 SER A N 1
ATOM 608 C CA . SER A 1 79 ? -15.356 9.035 3.771 1.00 90.44 79 SER A CA 1
ATOM 609 C C . SER A 1 79 ? -15.358 9.180 2.250 1.00 90.44 79 SER A C 1
ATOM 611 O O . SER A 1 79 ? -16.425 9.172 1.637 1.00 90.44 79 SER A O 1
ATOM 613 N N . LYS A 1 80 ? -14.170 9.284 1.636 1.00 89.44 80 LYS A N 1
ATOM 614 C CA . LYS A 1 80 ? -14.019 9.468 0.188 1.00 89.44 80 LYS A CA 1
ATOM 615 C C . LYS A 1 80 ? 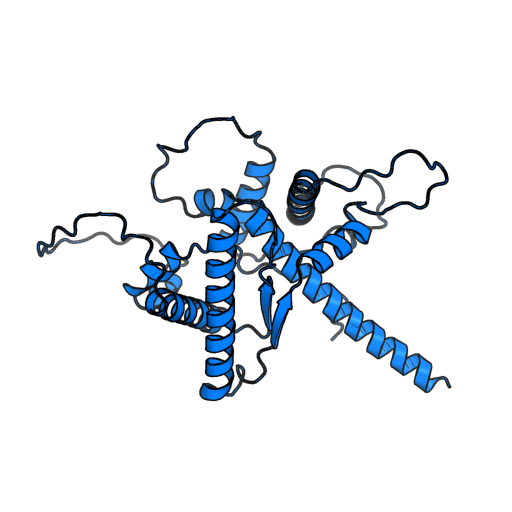-14.317 8.198 -0.601 1.00 89.44 80 LYS A C 1
ATOM 617 O O . LYS A 1 80 ? -15.085 8.245 -1.556 1.00 89.44 80 LYS A O 1
ATOM 622 N N . TYR A 1 81 ? -13.689 7.084 -0.231 1.00 90.50 81 TYR A N 1
ATOM 623 C CA . TYR A 1 81 ? -13.708 5.865 -1.043 1.00 90.50 81 TYR A CA 1
ATOM 624 C C . TYR A 1 81 ? -14.734 4.833 -0.581 1.00 90.50 81 TYR A C 1
ATOM 626 O O . TYR A 1 81 ? -15.000 3.901 -1.331 1.00 90.50 81 TYR A O 1
ATOM 634 N N . LYS A 1 82 ? -15.303 4.984 0.626 1.00 92.06 82 LYS A N 1
ATOM 635 C CA . LYS A 1 82 ? -16.272 4.045 1.222 1.00 92.06 82 LYS A CA 1
ATOM 636 C C . LYS A 1 82 ? -15.840 2.579 1.028 1.00 92.06 82 LYS A C 1
ATOM 638 O O . LYS A 1 82 ? -16.583 1.793 0.439 1.00 92.06 82 LYS A O 1
ATOM 643 N N . PRO A 1 83 ? -14.611 2.221 1.447 1.00 93.75 83 PRO A N 1
ATOM 644 C CA . PRO A 1 83 ? -14.048 0.913 1.152 1.00 93.75 83 PRO A CA 1
ATOM 645 C C . PRO A 1 83 ? -14.846 -0.194 1.845 1.00 93.75 83 PRO A C 1
ATOM 647 O O . PRO A 1 83 ? -15.337 -0.007 2.954 1.00 93.75 83 PRO A O 1
ATOM 650 N N . THR A 1 84 ? -14.907 -1.370 1.221 1.00 93.38 84 THR A N 1
ATOM 651 C CA . THR A 1 84 ? -15.363 -2.605 1.885 1.00 93.38 84 THR A CA 1
ATOM 652 C C . THR A 1 84 ? -14.222 -3.297 2.627 1.00 93.38 84 THR A C 1
ATOM 654 O O . THR A 1 84 ? -14.445 -3.983 3.622 1.00 93.38 84 THR A O 1
ATOM 657 N N . HIS A 1 85 ? -12.988 -3.096 2.156 1.00 94.94 85 HIS A N 1
ATOM 658 C CA . HIS A 1 85 ? -11.786 -3.686 2.724 1.00 94.94 85 HIS A CA 1
ATOM 659 C C . HIS A 1 85 ? -10.642 -2.674 2.763 1.00 94.94 85 HIS A C 1
ATOM 661 O O . HIS A 1 85 ? -10.468 -1.879 1.838 1.00 94.94 85 HIS A O 1
ATOM 667 N N . ILE A 1 86 ? -9.830 -2.742 3.815 1.00 96.50 86 ILE A N 1
ATOM 668 C CA . ILE A 1 86 ? -8.580 -1.993 3.953 1.00 96.50 86 ILE A CA 1
ATOM 669 C C . ILE A 1 86 ? -7.445 -2.989 4.152 1.00 96.50 86 ILE A C 1
ATOM 671 O O . ILE A 1 86 ? -7.473 -3.825 5.058 1.00 96.50 86 ILE A O 1
ATOM 675 N N . LEU A 1 87 ? -6.430 -2.881 3.301 1.00 97.38 87 LEU A N 1
ATOM 676 C CA . LEU A 1 87 ? -5.223 -3.692 3.371 1.00 97.38 87 LEU A CA 1
ATOM 677 C C . LEU A 1 87 ? -4.093 -2.841 3.940 1.00 97.38 87 LEU A C 1
ATOM 679 O O . LEU A 1 87 ? -3.821 -1.754 3.433 1.00 97.38 87 LEU A O 1
ATOM 683 N N . ILE A 1 88 ? -3.441 -3.339 4.986 1.00 97.00 88 ILE A N 1
ATOM 684 C CA . ILE A 1 88 ? -2.312 -2.671 5.635 1.00 97.00 88 ILE A CA 1
ATOM 685 C C . ILE A 1 88 ? -1.109 -3.604 5.544 1.00 97.00 88 ILE A C 1
ATOM 687 O O . ILE A 1 88 ? -1.162 -4.740 6.016 1.00 97.00 88 ILE A O 1
ATOM 691 N N . GLU A 1 89 ? -0.017 -3.158 4.924 1.00 95.69 89 GLU A N 1
ATOM 692 C CA . GLU A 1 89 ? 1.241 -3.906 4.964 1.00 95.69 89 GLU A CA 1
ATOM 693 C C . GLU A 1 89 ? 1.743 -4.000 6.409 1.00 95.69 89 GLU A C 1
ATOM 695 O O . GLU A 1 89 ? 1.869 -2.990 7.097 1.00 95.69 89 GLU A O 1
ATOM 700 N N . ARG A 1 90 ? 2.067 -5.215 6.860 1.00 94.69 90 ARG A N 1
ATOM 701 C CA . ARG A 1 90 ? 2.590 -5.445 8.210 1.00 94.69 90 ARG A CA 1
ATOM 702 C C . ARG A 1 90 ? 4.049 -5.018 8.311 1.00 94.69 90 ARG A C 1
ATOM 704 O O . ARG A 1 90 ? 4.907 -5.577 7.611 1.00 94.69 90 ARG A O 1
ATOM 711 N N . GLN A 1 91 ? 4.359 -4.128 9.253 1.00 92.44 91 GLN A N 1
ATOM 712 C CA . GLN A 1 91 ? 5.739 -3.781 9.568 1.00 92.44 91 GLN A CA 1
ATOM 713 C C . GLN A 1 91 ? 6.480 -5.015 10.096 1.00 92.44 91 GLN A C 1
ATOM 715 O O . GLN A 1 91 ? 6.037 -5.724 11.001 1.00 92.44 91 GLN A O 1
ATOM 720 N N . ARG A 1 92 ? 7.660 -5.286 9.534 1.00 85.19 92 ARG A N 1
ATOM 721 C CA . ARG A 1 92 ? 8.499 -6.407 9.975 1.00 85.19 92 ARG A CA 1
ATOM 722 C C . ARG A 1 92 ? 9.451 -5.966 11.073 1.00 85.19 92 ARG A C 1
ATOM 724 O O . ARG A 1 92 ? 10.181 -4.989 10.895 1.00 85.19 92 ARG A O 1
ATOM 731 N N . PHE A 1 93 ? 9.538 -6.758 12.137 1.00 77.00 93 PHE A N 1
ATOM 732 C CA . PHE A 1 93 ? 10.647 -6.671 13.079 1.00 77.00 93 PHE A CA 1
ATOM 733 C C . PHE A 1 93 ? 11.930 -7.167 12.413 1.00 77.00 93 PHE A C 1
ATOM 735 O O . PHE A 1 93 ? 11.943 -8.191 11.722 1.00 77.00 93 PHE A O 1
ATOM 742 N N . ARG A 1 94 ? 13.017 -6.417 12.586 1.00 75.50 94 ARG A N 1
ATOM 743 C CA . ARG A 1 94 ? 14.333 -6.758 12.042 1.00 75.50 94 ARG A CA 1
ATOM 744 C C . ARG A 1 94 ? 15.343 -6.716 13.179 1.00 75.50 94 ARG A C 1
ATOM 746 O O . ARG A 1 94 ? 15.403 -5.734 13.906 1.00 75.50 94 ARG A O 1
ATOM 753 N N . THR A 1 95 ? 16.140 -7.771 13.306 1.00 61.12 95 THR A N 1
ATOM 754 C CA . THR A 1 95 ? 17.131 -7.954 14.380 1.00 61.12 95 THR A CA 1
ATOM 755 C C . THR A 1 95 ? 18.560 -7.550 13.969 1.00 61.12 95 THR A C 1
ATOM 757 O O . THR A 1 95 ? 19.515 -7.913 14.641 1.00 61.12 95 THR A O 1
ATOM 760 N N . GLY A 1 96 ? 18.739 -6.788 12.875 1.00 58.34 96 GLY A N 1
ATOM 761 C CA . GLY A 1 96 ? 20.054 -6.486 12.277 1.00 58.34 96 GLY A CA 1
ATOM 762 C C . GLY A 1 96 ? 20.437 -4.995 12.178 1.00 58.34 96 GLY A C 1
ATOM 763 O O . GLY A 1 96 ? 19.887 -4.268 11.355 1.00 58.34 96 GLY A O 1
ATOM 764 N N . SER A 1 97 ? 21.418 -4.606 13.008 1.00 59.91 97 SER A N 1
ATOM 765 C CA . SER A 1 97 ? 22.576 -3.693 12.814 1.00 59.91 97 SER A CA 1
ATOM 766 C C . SER A 1 97 ? 22.450 -2.216 12.373 1.00 59.91 97 SER A C 1
ATOM 768 O O . SER A 1 97 ? 23.362 -1.703 11.723 1.00 59.91 97 SER A O 1
ATOM 770 N N . SER A 1 98 ? 21.410 -1.477 12.759 1.00 70.62 98 SER A N 1
ATOM 771 C CA . SER A 1 98 ? 21.517 -0.008 12.888 1.00 70.62 98 SER A CA 1
ATOM 772 C C . SER A 1 98 ? 20.402 0.525 13.784 1.00 70.62 98 SER A C 1
ATOM 774 O O . SER A 1 98 ? 19.242 0.150 13.602 1.00 70.62 98 SER A O 1
ATOM 776 N N . SER A 1 99 ? 20.725 1.428 14.714 1.00 76.88 99 SER A N 1
ATOM 777 C CA . SER A 1 99 ? 19.728 2.130 15.539 1.00 76.88 99 SER A CA 1
ATOM 778 C C . SER A 1 99 ? 18.678 2.839 14.679 1.00 76.88 99 SER A C 1
ATOM 780 O O . SER A 1 99 ? 17.502 2.851 15.028 1.00 76.88 99 SER A O 1
ATOM 782 N N . HIS A 1 100 ? 19.065 3.316 13.492 1.00 79.38 100 HIS A N 1
ATOM 783 C CA . HIS A 1 100 ? 18.150 3.941 12.540 1.00 79.38 100 HIS A CA 1
ATOM 784 C C . HIS A 1 100 ? 17.075 2.972 12.018 1.00 79.38 100 HIS A C 1
ATOM 786 O O . HIS A 1 100 ? 15.925 3.358 11.817 1.00 79.38 100 HIS A O 1
ATOM 792 N N . VAL A 1 101 ? 17.420 1.692 11.828 1.00 80.94 101 VAL A N 1
ATOM 793 C CA . VAL A 1 101 ? 16.456 0.659 11.410 1.00 80.94 101 VAL A CA 1
ATOM 794 C C . VAL A 1 101 ? 15.485 0.352 12.547 1.00 80.94 101 VAL A C 1
ATOM 796 O O . VAL A 1 101 ? 14.294 0.169 12.293 1.00 80.94 101 VAL A O 1
ATOM 799 N N . GLN A 1 102 ? 15.969 0.327 13.790 1.00 82.38 102 GLN A N 1
ATOM 800 C CA . GLN A 1 102 ? 15.130 0.124 14.969 1.00 82.38 102 GLN A CA 1
ATOM 801 C C . GLN A 1 102 ? 14.165 1.298 15.176 1.00 82.38 102 GLN A C 1
ATOM 803 O O . GLN A 1 102 ? 12.966 1.076 15.312 1.00 82.38 102 GLN A O 1
ATOM 808 N N . GLU A 1 103 ? 14.660 2.536 15.117 1.00 86.69 103 GLU A N 1
ATOM 809 C CA . GLU A 1 103 ? 13.857 3.759 15.224 1.00 86.69 103 GLU A CA 1
ATOM 810 C C . GLU A 1 103 ? 12.774 3.816 14.141 1.00 86.69 103 GLU A C 1
ATOM 812 O O . GLU A 1 103 ? 11.604 4.054 14.444 1.00 86.69 103 GLU A O 1
ATOM 817 N N . TRP A 1 104 ? 13.132 3.524 12.885 1.00 86.44 104 TRP A N 1
ATOM 818 C CA . TRP A 1 104 ? 12.167 3.450 11.788 1.00 86.44 104 TRP A CA 1
ATOM 819 C C . TRP A 1 104 ? 11.117 2.357 12.017 1.00 86.44 104 TRP A C 1
ATOM 821 O O . TRP A 1 104 ? 9.926 2.603 11.849 1.00 86.44 104 TRP A O 1
ATOM 831 N N . THR A 1 105 ? 11.543 1.165 12.448 1.00 89.31 105 THR A N 1
ATOM 832 C CA . THR A 1 105 ? 10.638 0.036 12.723 1.00 89.31 105 THR A CA 1
ATOM 833 C C . THR A 1 105 ? 9.649 0.376 13.836 1.00 89.31 105 THR A C 1
ATOM 835 O O . THR A 1 105 ? 8.463 0.094 13.693 1.00 89.31 105 THR A O 1
ATOM 838 N N . ILE A 1 106 ? 10.112 1.018 14.914 1.00 88.69 106 ILE A N 1
ATOM 839 C CA . ILE A 1 106 ? 9.255 1.459 16.022 1.00 88.69 106 ILE A CA 1
ATOM 840 C C . ILE A 1 106 ? 8.257 2.508 15.534 1.00 88.69 106 ILE A C 1
ATOM 842 O O . ILE A 1 106 ? 7.073 2.398 15.826 1.00 88.69 106 ILE A O 1
ATOM 846 N N . ARG A 1 107 ? 8.706 3.501 14.761 1.00 89.94 107 ARG A N 1
ATOM 847 C CA . ARG A 1 107 ? 7.831 4.566 14.251 1.00 89.94 107 ARG A CA 1
ATOM 848 C C . ARG A 1 107 ? 6.732 4.040 13.341 1.00 89.94 107 ARG A C 1
ATOM 850 O O . ARG A 1 107 ? 5.570 4.384 13.539 1.00 89.94 107 ARG A O 1
ATOM 857 N N . VAL A 1 108 ? 7.087 3.195 12.374 1.00 91.50 108 VAL A N 1
ATOM 858 C CA . VAL A 1 108 ? 6.099 2.598 11.469 1.00 91.50 108 VAL A CA 1
ATOM 859 C C . VAL A 1 108 ? 5.175 1.654 12.232 1.00 91.50 108 VAL A C 1
ATOM 861 O O . VAL A 1 108 ? 3.967 1.748 12.060 1.00 91.50 108 VAL A O 1
ATOM 864 N N . GLY A 1 109 ? 5.709 0.811 13.123 1.00 93.62 109 GLY A N 1
ATOM 865 C CA . GLY A 1 109 ? 4.895 -0.101 13.932 1.00 93.62 109 GLY A CA 1
ATOM 866 C C . GLY A 1 109 ? 3.929 0.627 14.872 1.00 93.62 109 GLY A C 1
ATOM 867 O O . GLY A 1 109 ? 2.791 0.200 15.043 1.00 93.62 109 GLY A O 1
ATOM 868 N N . LEU A 1 110 ? 4.345 1.764 15.436 1.00 93.75 110 LEU A N 1
ATOM 869 C CA . LEU A 1 110 ? 3.480 2.613 16.250 1.00 93.75 110 LEU A CA 1
ATOM 870 C C . LEU A 1 110 ? 2.351 3.217 15.413 1.00 93.75 110 LEU A C 1
ATOM 872 O O . LEU A 1 110 ? 1.198 3.182 15.831 1.00 93.75 110 LEU A O 1
ATOM 876 N N . PHE A 1 111 ? 2.662 3.744 14.227 1.00 94.56 111 PHE A N 1
ATOM 877 C CA . PHE A 1 111 ? 1.640 4.290 13.337 1.00 94.56 111 PHE A CA 1
ATOM 878 C C . PHE A 1 111 ? 0.683 3.201 12.829 1.00 94.56 111 PHE A C 1
ATOM 880 O O . PHE A 1 111 ? -0.524 3.413 12.844 1.00 94.56 111 PHE A O 1
ATOM 887 N N . GLU A 1 112 ? 1.189 2.014 12.475 1.00 95.94 112 GLU A N 1
ATOM 888 C CA . GLU A 1 112 ? 0.378 0.833 12.145 1.00 95.94 112 GLU A CA 1
ATOM 889 C C . GLU A 1 112 ? -0.605 0.508 13.279 1.00 95.94 112 GLU A C 1
ATOM 891 O O . GLU A 1 112 ? -1.803 0.376 13.032 1.00 95.94 112 GLU A O 1
ATOM 896 N N . ALA A 1 113 ? -0.135 0.460 14.530 1.00 95.69 113 ALA A N 1
ATOM 897 C CA . ALA A 1 113 ? -0.993 0.220 15.689 1.00 95.69 113 ALA A CA 1
ATOM 898 C C . ALA A 1 113 ? -2.082 1.297 15.849 1.00 95.69 113 ALA A C 1
ATOM 900 O O . ALA A 1 113 ? -3.238 0.959 16.106 1.00 95.69 113 ALA A O 1
ATOM 901 N N . MET A 1 114 ? -1.744 2.577 15.641 1.00 96.44 114 MET A N 1
ATOM 902 C CA . MET A 1 114 ? -2.722 3.674 15.675 1.00 96.44 114 MET A CA 1
ATOM 903 C C . MET A 1 114 ? -3.768 3.549 14.564 1.00 96.44 114 MET A C 1
ATOM 905 O O . MET A 1 114 ? -4.941 3.823 14.811 1.00 96.44 114 MET A O 1
ATOM 909 N N . LEU A 1 115 ? -3.380 3.094 13.366 1.00 96.75 115 LEU A N 1
ATOM 910 C CA . LEU A 1 115 ? -4.323 2.839 12.275 1.00 96.75 115 LEU A CA 1
ATOM 911 C C . LEU A 1 115 ? -5.309 1.723 12.639 1.00 96.75 115 LEU A C 1
ATOM 913 O O . LEU A 1 115 ? -6.513 1.904 12.470 1.00 96.75 115 LEU A O 1
ATOM 917 N N . TYR A 1 116 ? -4.828 0.596 13.175 1.00 97.38 116 TYR A N 1
ATOM 918 C CA . TYR A 1 116 ? -5.709 -0.493 13.615 1.00 97.38 116 TYR A CA 1
ATOM 919 C C . TYR A 1 116 ? -6.644 -0.058 14.746 1.00 97.38 116 TYR A C 1
ATOM 921 O O . TYR A 1 116 ? -7.838 -0.347 14.685 1.00 97.38 116 TYR A O 1
ATOM 929 N N . ALA A 1 117 ? -6.128 0.658 15.749 1.00 96.50 117 ALA A N 1
ATOM 930 C CA . ALA A 1 117 ? -6.932 1.143 16.867 1.00 96.50 117 ALA A CA 1
ATOM 931 C C . ALA A 1 117 ? -8.025 2.115 16.400 1.00 96.50 117 ALA A C 1
ATOM 933 O O . ALA A 1 117 ? -9.191 1.947 16.752 1.00 96.50 117 ALA A O 1
ATOM 934 N N . ALA A 1 118 ? -7.670 3.093 15.562 1.00 94.81 118 ALA A N 1
ATOM 935 C CA . ALA A 1 118 ? -8.624 4.055 15.022 1.00 94.81 118 ALA A CA 1
ATOM 936 C C . ALA A 1 118 ? -9.687 3.379 14.142 1.00 94.81 118 ALA A C 1
ATOM 938 O O . ALA A 1 118 ? -10.869 3.688 14.275 1.00 94.81 118 ALA A O 1
ATOM 939 N N . LEU A 1 119 ? -9.302 2.421 13.292 1.00 95.00 119 LEU A N 1
ATOM 940 C CA . LEU A 1 119 ? -10.258 1.641 12.502 1.00 95.00 119 LEU A CA 1
ATOM 941 C C . LEU A 1 119 ? -11.223 0.853 13.389 1.00 95.00 119 LEU A C 1
ATOM 943 O O . LEU A 1 119 ? -12.425 0.899 13.156 1.00 95.00 119 LEU A O 1
ATOM 947 N N . GLU A 1 120 ? -10.725 0.170 14.419 1.00 94.94 120 GLU A N 1
ATOM 948 C CA . GLU A 1 120 ? -11.561 -0.612 15.336 1.00 94.94 120 GLU A CA 1
ATOM 949 C C . GLU A 1 120 ? -12.581 0.265 16.079 1.00 94.94 120 GLU A C 1
ATOM 951 O O . GLU A 1 120 ? -13.749 -0.111 16.205 1.00 94.94 120 GLU A O 1
ATOM 956 N N . VAL A 1 121 ? -12.171 1.459 16.516 1.00 93.44 121 VAL A N 1
ATOM 957 C CA . VAL A 1 121 ? -13.081 2.453 17.107 1.00 93.44 121 VAL A CA 1
ATOM 958 C C . VAL A 1 121 ? -14.126 2.896 16.084 1.00 93.44 121 VAL A C 1
ATOM 960 O O . VAL A 1 121 ? -15.321 2.822 16.360 1.00 93.44 121 VAL A O 1
ATOM 963 N N . MET A 1 122 ? -13.706 3.262 14.867 1.00 90.94 122 MET A N 1
ATOM 964 C CA . MET A 1 122 ? -14.626 3.676 13.802 1.00 90.94 122 MET A CA 1
ATOM 965 C C . MET A 1 122 ? -15.675 2.599 13.486 1.00 90.94 122 MET A C 1
ATOM 967 O O . MET A 1 122 ? -16.844 2.938 13.298 1.00 90.94 122 MET A O 1
ATOM 971 N N . LYS A 1 123 ? -15.284 1.316 13.460 1.00 91.94 123 LYS A N 1
ATOM 972 C CA . LYS A 1 123 ? -16.198 0.182 13.238 1.00 91.94 123 LYS A CA 1
ATOM 973 C C . LYS A 1 123 ? -17.263 0.075 14.330 1.00 91.94 123 LYS A C 1
ATOM 975 O O . LYS A 1 123 ? -18.430 -0.146 14.017 1.00 91.94 123 LYS A O 1
ATOM 980 N N . LYS A 1 124 ? -16.865 0.232 15.598 1.00 89.44 124 LYS A N 1
ATOM 981 C CA . LYS A 1 124 ? -17.763 0.110 16.758 1.00 89.44 124 LYS A CA 1
ATOM 982 C C . LYS A 1 124 ? -18.698 1.301 16.918 1.00 89.44 124 LYS A C 1
ATOM 984 O O . LYS A 1 124 ? -19.850 1.110 17.286 1.00 89.44 124 LYS A O 1
ATOM 989 N N . GLU A 1 125 ? -18.214 2.509 16.647 1.00 88.88 125 GLU A N 1
ATOM 990 C CA . GLU A 1 125 ? -18.981 3.732 16.891 1.00 88.88 125 GLU A CA 1
ATOM 991 C C . GLU A 1 125 ? -19.934 4.087 15.751 1.00 88.88 125 GLU A C 1
ATOM 993 O O . GLU A 1 125 ? -21.058 4.516 16.001 1.00 88.88 125 GLU A O 1
ATOM 998 N N . ARG A 1 126 ? -19.502 3.946 14.490 1.00 80.81 126 ARG A N 1
ATOM 999 C CA . ARG A 1 126 ? -20.284 4.448 13.347 1.00 80.81 126 ARG A CA 1
ATOM 1000 C C . ARG A 1 126 ? -21.333 3.461 12.836 1.00 80.81 126 ARG A C 1
ATOM 1002 O O . ARG A 1 126 ? -22.260 3.892 12.155 1.00 80.81 126 ARG A O 1
ATOM 1009 N N . GLY A 1 127 ? -21.213 2.172 13.164 1.00 72.50 127 GLY A N 1
ATOM 1010 C CA . GLY A 1 127 ? -22.146 1.133 12.719 1.00 72.50 127 GLY A CA 1
ATOM 1011 C C . GLY A 1 127 ? -22.332 1.075 11.191 1.00 72.50 127 GLY A C 1
ATOM 1012 O O . GLY A 1 127 ? -21.523 1.593 10.414 1.00 72.50 127 GLY A O 1
ATOM 1013 N N . GLY A 1 128 ? -23.404 0.415 10.741 1.00 77.25 128 GLY A N 1
ATOM 1014 C CA . GLY A 1 128 ? -23.781 0.334 9.323 1.00 77.25 128 GLY A CA 1
ATOM 1015 C C . GLY A 1 128 ? -22.703 -0.297 8.433 1.00 77.25 128 GLY A C 1
ATOM 1016 O O . GLY A 1 128 ? -22.046 -1.253 8.833 1.00 77.25 128 GLY A O 1
ATOM 1017 N N . ASN A 1 129 ? -22.480 0.275 7.242 1.00 73.12 129 ASN A N 1
ATOM 1018 C CA . ASN A 1 129 ? -21.508 -0.224 6.252 1.00 73.12 129 ASN A CA 1
ATOM 1019 C C . ASN A 1 129 ? -20.069 -0.338 6.782 1.00 73.12 129 ASN A C 1
ATOM 1021 O O . ASN A 1 129 ? -19.252 -1.034 6.186 1.00 73.12 129 ASN A O 1
ATOM 1025 N N . LEU A 1 130 ? -19.735 0.373 7.865 1.00 83.50 130 LEU A N 1
ATOM 1026 C CA . LEU A 1 130 ? -18.402 0.327 8.450 1.00 83.50 130 LEU A CA 1
ATOM 1027 C C . LEU A 1 130 ? -18.242 -0.817 9.457 1.00 83.50 130 LEU A C 1
ATOM 1029 O O . LEU A 1 130 ? -17.116 -1.242 9.691 1.00 83.50 130 LEU A O 1
ATOM 1033 N N . ALA A 1 131 ? -19.332 -1.353 10.015 1.00 84.75 131 ALA A N 1
ATOM 1034 C CA . ALA A 1 131 ? -19.274 -2.495 10.930 1.00 84.75 131 ALA A CA 1
ATOM 1035 C C . ALA A 1 131 ? -18.664 -3.731 10.242 1.00 84.75 131 ALA A C 1
ATOM 1037 O O . ALA A 1 131 ? -17.803 -4.404 10.815 1.00 84.75 131 ALA A O 1
ATOM 1038 N N . ASP A 1 132 ? -19.019 -3.934 8.971 1.00 88.69 132 ASP A N 1
ATOM 1039 C CA . ASP A 1 132 ? -18.555 -5.048 8.139 1.00 88.69 132 ASP A CA 1
ATOM 1040 C C . ASP A 1 132 ? -17.223 -4.769 7.421 1.00 88.69 132 ASP A C 1
ATOM 1042 O O . ASP A 1 132 ? -16.766 -5.577 6.612 1.00 88.69 132 ASP A O 1
ATOM 1046 N N . LEU A 1 133 ? -16.559 -3.643 7.716 1.00 93.06 133 LEU A N 1
ATOM 1047 C CA . LEU A 1 133 ? -15.279 -3.296 7.103 1.00 93.06 133 LEU A CA 1
ATOM 1048 C C . LEU A 1 133 ? -14.210 -4.357 7.425 1.00 93.06 133 LEU A C 1
ATOM 1050 O O . LEU A 1 133 ? -13.799 -4.539 8.584 1.00 93.06 133 LEU A O 1
ATOM 1054 N N . GLY A 1 134 ? -13.716 -5.023 6.381 1.00 93.94 134 GLY A N 1
ATOM 1055 C CA . GLY A 1 134 ? -12.637 -6.003 6.471 1.00 93.94 134 GLY A CA 1
ATOM 1056 C C . GLY A 1 134 ? -11.272 -5.323 6.546 1.00 93.94 134 GLY A C 1
ATOM 1057 O O . GLY A 1 134 ? -10.821 -4.722 5.576 1.00 93.94 134 GLY A O 1
ATOM 1058 N N . VAL A 1 135 ? -10.581 -5.423 7.681 1.00 95.88 135 VAL A N 1
ATOM 1059 C CA . VAL A 1 135 ? -9.221 -4.879 7.840 1.00 95.88 135 VAL A CA 1
ATOM 1060 C C . VAL A 1 135 ? -8.224 -6.033 7.867 1.00 95.88 135 VAL A C 1
ATOM 1062 O O . VAL A 1 135 ? -8.331 -6.930 8.704 1.00 95.88 135 VAL A O 1
ATOM 1065 N N . HIS A 1 136 ? -7.255 -6.027 6.949 1.00 96.00 136 HIS A N 1
ATOM 1066 C CA . HIS A 1 136 ? -6.327 -7.143 6.773 1.00 96.00 136 HIS A CA 1
ATOM 1067 C C . HIS A 1 136 ? -4.865 -6.705 6.751 1.00 96.00 136 HIS A C 1
ATOM 1069 O O . HIS A 1 136 ? -4.443 -5.915 5.908 1.00 96.00 136 HIS A O 1
ATOM 1075 N N . GLY A 1 137 ? -4.072 -7.325 7.624 1.00 95.94 137 GLY A N 1
ATOM 1076 C CA . GLY A 1 137 ? -2.619 -7.236 7.589 1.00 95.94 137 GLY A CA 1
ATOM 1077 C C . GLY A 1 137 ? -2.029 -8.105 6.480 1.00 95.94 137 GLY A C 1
ATOM 1078 O O . GLY A 1 137 ? -2.150 -9.332 6.517 1.00 95.94 137 GLY A O 1
ATOM 1079 N N . ILE A 1 138 ? -1.340 -7.493 5.522 1.00 95.69 138 ILE A N 1
ATOM 1080 C CA . ILE A 1 138 ? -0.657 -8.190 4.432 1.00 95.69 138 ILE A CA 1
ATOM 1081 C C . ILE A 1 138 ? 0.799 -8.439 4.818 1.00 95.69 138 ILE A C 1
ATOM 1083 O O . ILE A 1 138 ? 1.536 -7.509 5.133 1.00 95.69 138 ILE A O 1
ATOM 1087 N N . ASP A 1 139 ? 1.232 -9.704 4.787 1.00 93.75 139 ASP A N 1
ATOM 1088 C CA . ASP A 1 139 ? 2.649 -10.047 4.936 1.00 93.75 139 ASP A CA 1
ATOM 1089 C C . ASP A 1 139 ? 3.365 -9.850 3.592 1.00 93.75 139 ASP A C 1
ATOM 1091 O O . ASP A 1 139 ? 3.102 -10.598 2.638 1.00 93.75 139 ASP A O 1
ATOM 1095 N N . PRO A 1 140 ? 4.327 -8.916 3.499 1.00 91.62 140 PRO A N 1
ATOM 1096 C CA . PRO A 1 140 ? 4.979 -8.657 2.229 1.00 91.62 140 PRO A CA 1
ATOM 1097 C C . PRO A 1 140 ? 5.834 -9.849 1.748 1.00 91.62 140 PRO A C 1
ATOM 1099 O O . PRO A 1 140 ? 6.231 -9.875 0.586 1.00 91.62 140 PRO A O 1
ATOM 1102 N N . LYS A 1 141 ? 6.160 -10.844 2.600 1.00 90.38 141 LYS A N 1
ATOM 1103 C CA . LYS A 1 141 ? 6.897 -12.053 2.178 1.00 90.38 141 LYS A CA 1
ATOM 1104 C C . LYS A 1 141 ? 6.003 -12.922 1.312 1.00 90.38 141 LYS A C 1
ATOM 1106 O O . LYS A 1 141 ? 6.454 -13.400 0.279 1.00 90.38 141 LYS A O 1
ATOM 1111 N N . ARG A 1 142 ? 4.737 -13.062 1.712 1.00 92.00 142 ARG A N 1
ATOM 1112 C CA . ARG A 1 142 ? 3.736 -13.838 0.978 1.00 92.00 142 ARG A CA 1
ATOM 1113 C C . ARG A 1 142 ? 3.462 -13.232 -0.393 1.00 92.00 142 ARG A C 1
ATOM 1115 O O . ARG A 1 142 ? 3.363 -13.973 -1.359 1.00 92.00 142 ARG A O 1
ATOM 1122 N N . VAL A 1 143 ? 3.413 -11.901 -0.487 1.00 92.19 143 VAL A N 1
ATOM 1123 C CA . VAL A 1 143 ? 3.263 -11.192 -1.770 1.00 92.19 143 VAL A CA 1
ATOM 1124 C C . VAL A 1 143 ? 4.454 -11.466 -2.690 1.00 92.19 143 VAL A C 1
ATOM 1126 O O . VAL A 1 143 ? 4.271 -11.834 -3.844 1.00 92.19 143 VAL A O 1
ATOM 1129 N N . VAL A 1 144 ? 5.685 -11.343 -2.177 1.00 89.3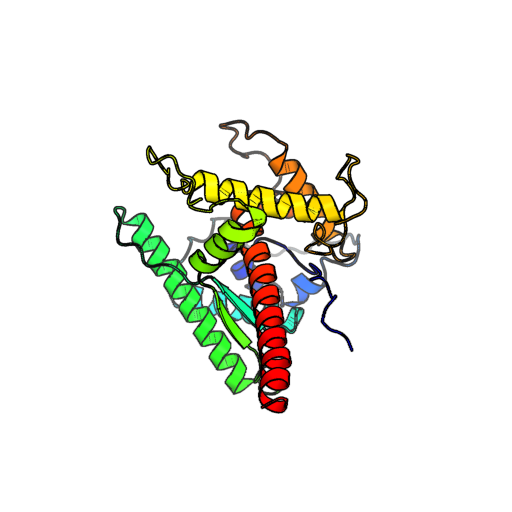8 144 VAL A N 1
ATOM 1130 C CA . VAL A 1 144 ? 6.899 -11.630 -2.964 1.00 89.38 144 VAL A CA 1
ATOM 1131 C C . VAL A 1 144 ? 6.936 -13.080 -3.431 1.00 89.38 144 VAL A C 1
ATOM 1133 O O . VAL A 1 144 ? 7.241 -13.326 -4.592 1.00 89.38 144 VAL A O 1
ATOM 1136 N N . GLN A 1 145 ? 6.636 -14.027 -2.543 1.00 89.50 145 GLN A N 1
ATOM 1137 C CA . GLN A 1 145 ? 6.625 -15.448 -2.872 1.00 89.50 145 GLN A CA 1
ATOM 1138 C C . GLN A 1 145 ? 5.598 -15.752 -3.967 1.00 89.50 145 GLN A C 1
ATOM 1140 O O . GLN A 1 145 ? 5.937 -16.381 -4.963 1.00 89.50 145 GLN A O 1
ATOM 1145 N N . TYR A 1 146 ? 4.382 -15.225 -3.821 1.00 89.88 146 TYR A N 1
ATOM 1146 C CA . TYR A 1 146 ? 3.292 -15.432 -4.766 1.00 89.88 146 TYR A CA 1
ATOM 1147 C C . TYR A 1 146 ? 3.651 -15.012 -6.199 1.00 89.88 146 TYR A C 1
ATOM 1149 O O . TYR A 1 146 ? 3.480 -15.786 -7.139 1.00 89.88 146 TYR A O 1
ATOM 1157 N N . TRP A 1 147 ? 4.202 -13.808 -6.375 1.00 87.88 147 TRP A N 1
ATOM 1158 C CA . TRP A 1 147 ? 4.628 -13.336 -7.700 1.00 87.88 147 TRP A CA 1
ATOM 1159 C C . TRP A 1 147 ? 5.944 -13.959 -8.160 1.00 87.88 147 TRP A C 1
ATOM 1161 O O . TRP A 1 147 ? 6.160 -14.132 -9.359 1.00 87.88 147 TRP A O 1
ATOM 1171 N N . GLY A 1 148 ? 6.813 -14.314 -7.214 1.00 81.19 148 GLY A N 1
ATOM 1172 C CA . GLY A 1 148 ? 8.048 -15.040 -7.465 1.00 81.19 148 GLY A CA 1
ATOM 1173 C C . GLY A 1 148 ? 7.819 -16.385 -8.135 1.00 81.19 148 GLY A C 1
ATOM 1174 O O . GLY A 1 148 ? 8.507 -16.702 -9.100 1.00 81.19 148 GLY A O 1
ATOM 1175 N N . GLU A 1 149 ? 6.829 -17.134 -7.658 1.00 73.31 149 GLU A N 1
ATOM 1176 C CA . GLU A 1 149 ? 6.438 -18.430 -8.212 1.00 73.31 149 GLU A CA 1
ATOM 1177 C C . GLU A 1 149 ? 5.730 -18.296 -9.570 1.00 73.31 149 GLU A C 1
ATOM 1179 O O . GLU A 1 149 ? 5.949 -19.123 -10.450 1.00 73.31 149 GLU A O 1
ATOM 1184 N N . LYS A 1 150 ? 4.910 -17.251 -9.761 1.00 69.00 150 LYS A N 1
ATOM 1185 C CA . LYS A 1 150 ? 4.042 -17.112 -10.944 1.00 69.00 150 LYS A CA 1
ATOM 1186 C C . LYS A 1 150 ? 4.650 -16.395 -12.149 1.00 69.00 150 LYS A C 1
ATOM 1188 O O . LYS A 1 150 ? 4.471 -16.855 -13.269 1.00 69.00 150 LYS A O 1
ATOM 1193 N N . GLU A 1 151 ? 5.279 -15.235 -11.952 1.00 66.75 151 GLU A N 1
ATOM 1194 C CA . GLU A 1 151 ? 5.573 -14.307 -13.066 1.00 66.75 151 GLU A CA 1
ATOM 1195 C C . GLU A 1 151 ? 6.988 -13.721 -13.034 1.00 66.75 151 GLU A C 1
ATOM 1197 O O . GLU A 1 151 ? 7.500 -13.278 -14.062 1.00 66.75 151 GLU A O 1
ATOM 1202 N N . ILE A 1 152 ? 7.640 -13.720 -11.869 1.00 63.00 152 ILE A N 1
ATOM 1203 C CA . ILE A 1 152 ? 8.983 -13.149 -11.719 1.00 63.00 152 ILE A CA 1
ATOM 1204 C C . ILE A 1 152 ? 10.079 -14.224 -11.851 1.00 63.00 152 ILE A C 1
ATOM 1206 O O . ILE A 1 152 ? 11.246 -13.899 -12.062 1.00 63.00 152 ILE A O 1
ATOM 1210 N N . GLY A 1 153 ? 9.719 -15.509 -11.773 1.00 58.16 153 GLY A N 1
ATOM 1211 C CA . GLY A 1 153 ? 10.682 -16.603 -11.907 1.00 58.16 153 GLY A CA 1
ATOM 1212 C C . GLY A 1 153 ? 11.677 -16.664 -10.746 1.00 58.16 153 GLY A C 1
ATOM 1213 O O . GLY A 1 153 ? 12.815 -17.085 -10.922 1.00 58.16 153 GLY A O 1
ATOM 1214 N N . PHE A 1 154 ? 11.262 -16.268 -9.537 1.00 55.62 154 PHE A N 1
ATOM 1215 C CA . PHE A 1 154 ? 12.029 -16.503 -8.306 1.00 55.62 154 PHE A CA 1
ATOM 1216 C C . PHE A 1 154 ? 11.903 -17.952 -7.808 1.00 55.62 154 PHE A C 1
ATOM 1218 O O . PHE A 1 154 ? 12.084 -18.222 -6.617 1.00 55.62 154 PHE A O 1
ATOM 1225 N N . THR A 1 155 ? 11.579 -18.894 -8.692 1.00 47.00 155 THR A N 1
ATOM 1226 C CA . THR A 1 155 ? 11.516 -20.304 -8.344 1.00 47.00 155 THR A CA 1
ATOM 1227 C C . THR A 1 155 ? 12.924 -20.833 -8.108 1.00 47.00 155 THR A C 1
ATOM 1229 O O . THR A 1 155 ? 13.851 -20.662 -8.899 1.00 47.00 155 THR A O 1
ATOM 1232 N N . SER A 1 156 ? 13.084 -21.514 -6.975 1.00 44.84 156 SER A N 1
ATOM 1233 C CA . SER A 1 156 ? 14.161 -22.479 -6.797 1.00 44.84 156 SER A CA 1
ATOM 1234 C C . SER A 1 156 ? 13.845 -23.645 -7.725 1.00 44.84 156 SER A C 1
ATOM 1236 O O . SER A 1 156 ? 13.236 -24.612 -7.289 1.00 44.84 156 SER A O 1
ATOM 1238 N N . VAL A 1 157 ? 14.173 -23.523 -9.012 1.00 43.00 157 VAL A N 1
ATOM 1239 C CA . VAL A 1 157 ? 13.981 -24.615 -9.967 1.00 43.00 157 VAL A CA 1
ATOM 1240 C C . VAL A 1 157 ? 14.750 -25.821 -9.424 1.00 43.00 157 VAL A C 1
ATOM 1242 O O . VAL A 1 157 ? 15.956 -25.755 -9.159 1.00 43.00 157 VAL A O 1
ATOM 1245 N N . GLU A 1 158 ? 14.039 -26.909 -9.155 1.00 40.53 158 GLU A N 1
ATOM 1246 C CA . GLU A 1 158 ? 14.629 -28.239 -9.051 1.00 40.53 158 GLU A CA 1
ATOM 1247 C C . GLU A 1 158 ? 15.005 -28.664 -10.472 1.00 40.53 158 GLU A C 1
ATOM 1249 O O . GLU A 1 158 ? 14.279 -29.377 -11.147 1.00 40.53 158 GLU A O 1
ATOM 1254 N N . GLY A 1 159 ? 16.107 -28.093 -10.957 1.00 39.41 159 GLY A N 1
ATOM 1255 C CA . GLY A 1 159 ? 16.829 -28.533 -12.142 1.00 39.41 159 GLY A CA 1
ATOM 1256 C C . GLY A 1 159 ? 18.110 -29.227 -11.696 1.00 39.41 159 GLY A C 1
ATOM 1257 O O . GLY A 1 159 ? 18.709 -28.840 -10.690 1.00 39.41 159 GLY A O 1
ATOM 1258 N N . GLU A 1 160 ? 18.485 -30.267 -12.428 1.00 41.22 160 GLU A N 1
ATOM 1259 C CA . GLU A 1 160 ? 19.426 -31.332 -12.065 1.00 41.22 160 GLU A CA 1
ATOM 1260 C C . GLU A 1 160 ? 20.909 -30.927 -11.923 1.00 41.22 160 GLU A C 1
ATOM 1262 O O . GLU A 1 160 ? 21.734 -31.793 -11.650 1.00 41.22 160 GLU A O 1
ATOM 1267 N N . ASP A 1 161 ? 21.264 -29.638 -11.976 1.00 43.94 161 ASP A N 1
ATOM 1268 C CA . ASP A 1 161 ? 22.638 -29.174 -11.742 1.00 43.94 161 ASP A CA 1
ATOM 1269 C C . ASP A 1 161 ? 22.804 -28.508 -10.367 1.00 43.94 161 ASP A C 1
ATOM 1271 O O . ASP A 1 161 ? 22.280 -27.431 -10.066 1.00 43.94 161 ASP A O 1
ATOM 1275 N N . LYS A 1 162 ? 23.556 -29.189 -9.495 1.00 43.09 162 LYS A N 1
ATOM 1276 C CA . LYS A 1 162 ? 23.720 -28.884 -8.064 1.00 43.09 162 LYS A CA 1
ATOM 1277 C C . LYS A 1 162 ? 24.614 -27.683 -7.734 1.00 43.09 162 LYS A C 1
ATOM 1279 O O . LYS A 1 162 ? 24.706 -27.338 -6.556 1.00 43.09 162 LYS A O 1
ATOM 1284 N N . ASP A 1 163 ? 25.211 -26.992 -8.701 1.00 43.34 163 ASP A N 1
ATOM 1285 C CA . ASP A 1 163 ? 26.167 -25.925 -8.397 1.00 43.34 163 ASP A CA 1
ATOM 1286 C C . ASP A 1 163 ? 25.594 -24.504 -8.555 1.00 43.34 163 ASP A C 1
ATOM 1288 O O . ASP A 1 163 ? 25.627 -23.874 -9.607 1.00 43.34 163 ASP A O 1
ATOM 1292 N N . LYS A 1 164 ? 25.155 -23.979 -7.397 1.00 44.94 164 LYS A N 1
ATOM 1293 C CA . LYS A 1 164 ? 24.893 -22.565 -7.033 1.00 44.94 164 LYS A CA 1
ATOM 1294 C C . LYS A 1 164 ? 23.542 -21.957 -7.437 1.00 44.94 164 LYS A C 1
ATOM 1296 O O . LYS A 1 164 ? 23.459 -20.962 -8.155 1.00 44.94 164 LYS A O 1
ATOM 1301 N N . LYS A 1 165 ? 22.481 -22.414 -6.763 1.00 54.50 165 LYS A N 1
ATOM 1302 C CA . LYS A 1 165 ? 21.224 -21.654 -6.594 1.00 54.50 165 LYS A CA 1
ATOM 1303 C C . LYS A 1 165 ? 21.491 -20.347 -5.824 1.00 54.50 165 LYS A C 1
ATOM 1305 O O . LYS A 1 165 ? 21.661 -20.362 -4.603 1.00 54.50 165 LYS A O 1
ATOM 1310 N N . ARG A 1 166 ? 21.534 -19.197 -6.506 1.00 65.25 166 ARG A N 1
ATOM 1311 C CA . ARG A 1 166 ? 21.685 -17.886 -5.850 1.00 65.25 166 ARG A CA 1
ATOM 1312 C C . ARG A 1 166 ? 20.315 -17.346 -5.446 1.00 65.25 166 ARG A C 1
ATOM 1314 O O . ARG A 1 166 ? 19.469 -17.092 -6.294 1.00 65.25 166 ARG A O 1
ATOM 1321 N N . ARG A 1 167 ? 20.107 -17.129 -4.144 1.00 72.88 167 ARG A N 1
ATOM 1322 C CA . ARG A 1 167 ? 18.920 -16.411 -3.656 1.00 72.88 167 ARG A CA 1
ATOM 1323 C C . ARG A 1 167 ? 18.901 -14.999 -4.258 1.00 72.88 167 ARG A C 1
ATOM 1325 O O . ARG A 1 167 ? 19.937 -14.327 -4.181 1.00 72.88 167 ARG A O 1
ATOM 1332 N N . PRO A 1 168 ? 17.764 -14.539 -4.813 1.00 78.31 168 PRO A N 1
ATOM 1333 C CA . PRO A 1 168 ? 17.677 -13.202 -5.376 1.00 78.31 168 PRO A CA 1
ATOM 1334 C C . PRO A 1 168 ? 17.967 -12.168 -4.289 1.00 78.31 168 PRO A C 1
ATOM 1336 O O . PRO A 1 168 ? 17.531 -12.274 -3.138 1.00 78.31 168 PRO A O 1
ATOM 1339 N N . THR A 1 169 ? 18.750 -11.164 -4.651 1.00 83.75 169 THR A N 1
ATOM 1340 C CA . THR A 1 169 ? 19.091 -10.048 -3.778 1.00 83.75 169 THR A CA 1
ATOM 1341 C C . THR A 1 169 ? 17.879 -9.137 -3.581 1.00 83.75 169 THR A C 1
ATOM 1343 O O . THR A 1 169 ? 16.999 -9.030 -4.434 1.00 83.75 169 THR A O 1
ATOM 1346 N N . SER A 1 170 ? 17.855 -8.391 -2.473 1.00 82.25 170 SER A N 1
ATOM 1347 C CA . SER A 1 170 ? 16.789 -7.411 -2.192 1.00 82.25 170 SER A CA 1
ATOM 1348 C C . SER A 1 170 ? 16.585 -6.398 -3.334 1.00 82.25 170 SER A C 1
ATOM 1350 O O . SER A 1 170 ? 15.464 -5.980 -3.619 1.00 82.25 170 SER A O 1
ATOM 1352 N N . ARG A 1 171 ? 17.670 -6.026 -4.031 1.00 83.38 171 ARG A N 1
ATOM 1353 C CA . ARG A 1 171 ? 17.623 -5.100 -5.171 1.00 83.38 171 ARG A CA 1
ATOM 1354 C C . ARG A 1 171 ? 16.952 -5.719 -6.394 1.00 83.38 171 ARG A C 1
ATOM 1356 O O . ARG A 1 171 ? 16.169 -5.034 -7.042 1.00 83.38 171 ARG A O 1
ATOM 1363 N N . GLU A 1 172 ? 17.237 -6.984 -6.687 1.00 85.19 172 GLU A N 1
ATOM 1364 C CA . GLU A 1 172 ? 16.605 -7.718 -7.791 1.00 85.19 172 GLU A CA 1
ATOM 1365 C C . GLU A 1 172 ? 15.109 -7.900 -7.531 1.00 85.19 172 GLU A C 1
ATOM 1367 O O . GLU A 1 172 ? 14.306 -7.609 -8.411 1.00 85.19 172 GLU A O 1
ATOM 1372 N N . VAL A 1 173 ? 14.723 -8.251 -6.297 1.00 87.00 173 VAL A N 1
ATOM 1373 C CA . VAL A 1 173 ? 13.307 -8.332 -5.898 1.00 87.00 173 VAL A CA 1
ATOM 1374 C C . VAL A 1 173 ? 12.604 -6.988 -6.083 1.00 87.00 173 VAL A C 1
ATOM 1376 O O . VAL A 1 173 ? 11.536 -6.936 -6.688 1.00 87.00 173 VAL A O 1
ATOM 1379 N N . LYS A 1 174 ? 13.206 -5.888 -5.615 1.00 86.94 174 LYS A N 1
ATOM 1380 C CA . LYS A 1 174 ? 12.642 -4.539 -5.780 1.00 86.94 174 LYS A CA 1
ATOM 1381 C C . LYS A 1 174 ? 12.482 -4.159 -7.254 1.00 86.94 174 LYS A C 1
ATOM 1383 O O . LYS A 1 174 ? 11.429 -3.664 -7.644 1.00 86.94 174 LYS A O 1
ATOM 1388 N N . LYS A 1 175 ? 13.511 -4.393 -8.071 1.00 88.00 175 LYS A N 1
ATOM 1389 C CA . LYS A 1 175 ? 13.485 -4.088 -9.505 1.00 88.00 175 LYS A CA 1
ATOM 1390 C C . LYS A 1 175 ? 12.391 -4.882 -10.220 1.00 88.00 175 LYS A C 1
ATOM 1392 O O . LYS A 1 175 ? 11.599 -4.295 -10.945 1.00 88.00 175 LYS A O 1
ATOM 1397 N N . ALA A 1 176 ? 12.299 -6.180 -9.951 1.00 88.56 176 ALA A N 1
ATOM 1398 C CA . ALA A 1 176 ? 11.334 -7.036 -10.621 1.00 88.56 176 ALA A CA 1
ATOM 1399 C C . ALA A 1 176 ? 9.879 -6.689 -10.278 1.00 88.56 176 ALA A C 1
ATOM 1401 O O . ALA A 1 176 ? 9.016 -6.764 -11.143 1.00 88.56 176 ALA A O 1
ATOM 1402 N N . LYS A 1 177 ? 9.598 -6.253 -9.043 1.00 90.31 177 LYS A N 1
ATOM 1403 C CA . LYS A 1 177 ? 8.272 -5.737 -8.665 1.00 90.31 177 LYS A CA 1
ATOM 1404 C C . LYS A 1 177 ? 7.874 -4.497 -9.467 1.00 90.31 177 LYS A C 1
ATOM 1406 O O . LYS A 1 177 ? 6.752 -4.415 -9.953 1.00 90.31 177 LYS A O 1
ATOM 1411 N N . ILE A 1 178 ? 8.801 -3.548 -9.598 1.00 90.62 178 ILE A N 1
ATOM 1412 C CA . ILE A 1 178 ? 8.597 -2.314 -10.368 1.00 90.62 178 ILE A CA 1
ATOM 1413 C C . ILE A 1 178 ? 8.336 -2.651 -11.840 1.00 90.62 178 ILE A C 1
ATOM 1415 O O . ILE A 1 178 ? 7.391 -2.150 -12.443 1.00 90.62 178 ILE A O 1
ATOM 1419 N N . GLU A 1 179 ? 9.146 -3.541 -12.412 1.00 90.25 179 GLU A N 1
ATOM 1420 C CA . GLU A 1 179 ? 8.993 -3.987 -13.799 1.00 90.25 179 GLU A CA 1
ATOM 1421 C C . GLU A 1 179 ? 7.698 -4.772 -14.022 1.00 90.25 179 GLU A C 1
ATOM 1423 O O . GLU A 1 179 ? 7.075 -4.632 -15.070 1.00 90.25 179 GLU A O 1
ATOM 1428 N N . LEU A 1 180 ? 7.265 -5.572 -13.047 1.00 90.75 180 LEU A N 1
ATOM 1429 C CA . LEU A 1 180 ? 6.005 -6.305 -13.117 1.00 90.75 180 LEU A CA 1
ATOM 1430 C C . LEU A 1 180 ? 4.809 -5.350 -13.207 1.00 90.75 180 LEU A C 1
ATOM 1432 O O . LEU A 1 180 ? 3.976 -5.494 -14.098 1.00 90.75 180 LEU A O 1
ATOM 1436 N N . VAL A 1 181 ? 4.765 -4.335 -12.341 1.00 91.56 181 VAL A N 1
ATOM 1437 C CA . VAL A 1 181 ? 3.721 -3.303 -12.397 1.00 91.56 181 VAL A CA 1
ATOM 1438 C C . VAL A 1 181 ? 3.785 -2.527 -13.709 1.00 91.56 181 VAL A C 1
ATOM 1440 O O . VAL A 1 181 ? 2.749 -2.304 -14.330 1.00 91.56 181 VAL A O 1
ATOM 1443 N N . ALA A 1 182 ? 4.982 -2.178 -14.186 1.00 90.38 182 ALA A N 1
ATOM 1444 C CA . ALA A 1 182 ? 5.134 -1.514 -15.477 1.00 90.38 182 ALA A CA 1
ATOM 1445 C C . ALA A 1 182 ? 4.556 -2.342 -16.633 1.00 90.38 182 ALA A C 1
ATOM 1447 O O . ALA A 1 182 ? 3.811 -1.797 -17.442 1.00 90.38 182 ALA A O 1
ATOM 1448 N N . LYS A 1 183 ? 4.810 -3.658 -16.671 1.00 90.06 183 LYS A N 1
ATOM 1449 C CA . LYS A 1 183 ? 4.225 -4.558 -17.680 1.00 90.06 183 LYS A CA 1
ATOM 1450 C C . LYS A 1 183 ? 2.699 -4.535 -17.651 1.00 90.06 183 LYS A C 1
ATOM 1452 O O . LYS A 1 183 ? 2.073 -4.542 -18.708 1.00 90.06 183 LYS A O 1
ATOM 1457 N N . TRP A 1 184 ? 2.098 -4.509 -16.461 1.00 91.12 184 TRP A N 1
ATOM 1458 C CA . TRP A 1 184 ? 0.643 -4.440 -16.334 1.00 91.12 184 TRP A CA 1
ATOM 1459 C C . TRP A 1 184 ? 0.084 -3.117 -16.863 1.00 91.12 184 TRP A C 1
ATOM 1461 O O . TRP A 1 184 ? -0.909 -3.130 -17.586 1.00 91.12 184 TRP A O 1
ATOM 1471 N N . LEU A 1 185 ? 0.745 -1.995 -16.561 1.00 90.44 185 LEU A N 1
ATOM 1472 C CA . LEU A 1 185 ? 0.348 -0.675 -17.056 1.00 90.44 185 LEU A CA 1
ATOM 1473 C C . LEU A 1 185 ? 0.533 -0.562 -18.580 1.00 90.44 185 LEU A C 1
ATOM 1475 O O . LEU A 1 185 ? -0.362 -0.093 -19.273 1.00 90.44 185 LEU A O 1
ATOM 1479 N N . GLU A 1 186 ? 1.653 -1.034 -19.134 1.00 89.31 186 GLU A N 1
ATOM 1480 C CA . GLU A 1 186 ? 1.909 -1.029 -20.585 1.00 89.31 186 GLU A CA 1
ATOM 1481 C C . GLU A 1 186 ? 0.886 -1.862 -21.365 1.00 89.31 186 GLU A C 1
ATOM 1483 O O . GLU A 1 186 ? 0.456 -1.454 -22.448 1.00 89.31 186 GLU A O 1
ATOM 1488 N N . ALA A 1 187 ? 0.483 -3.011 -20.813 1.00 85.75 187 ALA A N 1
ATOM 1489 C CA . ALA A 1 187 ? -0.555 -3.856 -21.395 1.00 85.75 187 ALA A CA 1
ATOM 1490 C C . ALA A 1 187 ? -1.919 -3.151 -21.437 1.00 85.75 187 ALA A C 1
ATOM 1492 O O . ALA A 1 187 ? -2.687 -3.375 -22.374 1.00 85.75 187 ALA A O 1
ATOM 1493 N N . GLU A 1 188 ? -2.205 -2.293 -20.457 1.00 83.25 188 GLU A N 1
ATOM 1494 C CA . GLU A 1 188 ? -3.436 -1.506 -20.419 1.00 83.25 188 GLU A CA 1
ATOM 1495 C C . GLU A 1 188 ? -3.418 -0.344 -21.420 1.00 83.25 188 GLU 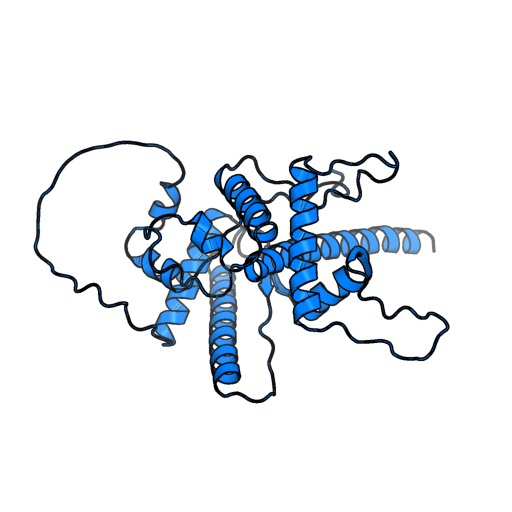A C 1
ATOM 1497 O O . GLU A 1 188 ? -4.393 -0.125 -22.134 1.00 83.25 188 GLU A O 1
ATOM 1502 N N . PHE A 1 189 ? -2.279 0.336 -21.578 1.00 81.62 189 PHE A N 1
ATOM 1503 C CA . PHE A 1 189 ? -2.117 1.387 -22.590 1.00 81.62 189 PHE A CA 1
ATOM 1504 C C . PHE A 1 189 ? -2.021 0.865 -24.034 1.00 81.62 189 PHE A C 1
ATOM 1506 O O . PHE A 1 189 ? -1.939 1.663 -24.965 1.00 81.62 189 PHE A O 1
ATOM 1513 N N . GLY A 1 190 ? -1.997 -0.456 -24.241 1.00 73.50 190 GLY A N 1
ATOM 1514 C CA . GLY A 1 190 ? -1.831 -1.055 -25.566 1.00 73.50 190 GLY A CA 1
ATOM 1515 C C . GLY A 1 190 ? -0.439 -0.841 -26.175 1.00 73.50 190 GLY A C 1
ATOM 1516 O O . GLY A 1 190 ? -0.267 -1.042 -27.371 1.00 73.50 190 GLY A O 1
ATOM 1517 N N . LEU A 1 191 ? 0.560 -0.466 -25.366 1.00 63.66 191 LEU A N 1
ATOM 1518 C CA . LEU A 1 191 ? 1.924 -0.134 -25.812 1.00 63.66 191 LEU A CA 1
ATOM 1519 C C . LEU A 1 191 ? 2.825 -1.366 -26.013 1.00 63.66 191 LEU A C 1
ATOM 1521 O O . LEU A 1 191 ? 4.015 -1.231 -26.289 1.00 63.66 191 LEU A O 1
ATOM 1525 N N . SER A 1 192 ? 2.288 -2.578 -25.851 1.00 55.38 192 SER A N 1
ATOM 1526 C CA . SER A 1 192 ? 3.030 -3.820 -26.077 1.00 55.38 192 SER A CA 1
ATOM 1527 C C . SER A 1 192 ? 3.068 -4.154 -27.574 1.00 55.38 192 SER A C 1
ATOM 1529 O O . SER A 1 192 ? 2.284 -4.964 -28.068 1.00 55.38 192 SER A O 1
ATOM 1531 N N . GLU A 1 193 ? 3.991 -3.530 -28.305 1.00 49.56 193 GLU A N 1
ATOM 1532 C CA . GLU A 1 193 ? 4.327 -3.920 -29.677 1.00 49.56 193 GLU A CA 1
ATOM 1533 C C . GLU A 1 193 ? 5.243 -5.155 -29.671 1.00 49.56 193 GLU A C 1
ATOM 1535 O O . GLU A 1 193 ? 6.442 -5.054 -29.426 1.00 49.56 193 GLU A O 1
ATOM 1540 N N . SER A 1 194 ? 4.670 -6.341 -29.901 1.00 47.69 194 SER A N 1
ATOM 1541 C CA . SER A 1 194 ? 5.226 -7.382 -30.785 1.00 47.69 194 SER A CA 1
ATOM 1542 C C . SER A 1 194 ? 4.389 -8.666 -30.714 1.00 47.69 194 SER A C 1
ATOM 1544 O O . SER A 1 194 ? 4.380 -9.416 -29.736 1.00 47.69 194 SER A O 1
ATOM 1546 N N . SER A 1 195 ? 3.660 -8.877 -31.804 1.00 48.53 195 SER A N 1
ATOM 1547 C CA . SER A 1 195 ? 3.297 -10.128 -32.464 1.00 48.53 195 SER A CA 1
ATOM 1548 C C . SER A 1 195 ? 4.033 -11.396 -32.001 1.00 48.53 195 SER A C 1
ATOM 1550 O O . SER A 1 195 ? 5.136 -11.680 -32.455 1.00 48.53 195 SER A O 1
ATOM 1552 N N . THR A 1 196 ? 3.375 -12.246 -31.207 1.00 37.50 196 THR A N 1
ATOM 1553 C CA . THR A 1 196 ? 3.321 -13.706 -31.442 1.00 37.50 196 THR A CA 1
ATOM 1554 C C . THR A 1 196 ? 2.299 -14.373 -30.514 1.00 37.50 196 THR A C 1
ATOM 1556 O O . THR A 1 196 ? 2.345 -14.240 -29.297 1.00 37.50 196 THR A O 1
ATOM 1559 N N . SER A 1 197 ? 1.392 -15.138 -31.127 1.00 37.41 197 SER A N 1
ATOM 1560 C CA . SER A 1 197 ? 0.353 -16.010 -30.548 1.00 37.41 197 SER A CA 1
ATOM 1561 C C . SER A 1 197 ? -0.897 -15.345 -29.930 1.00 37.41 197 SER A C 1
ATOM 1563 O O . SER A 1 197 ? -0.922 -14.847 -28.809 1.00 37.41 197 SER A O 1
ATOM 1565 N N . LYS A 1 198 ? -2.007 -15.435 -30.677 1.00 40.25 198 LYS A N 1
ATOM 1566 C CA . LYS A 1 198 ? -3.394 -15.126 -30.276 1.00 40.25 198 LYS A CA 1
ATOM 1567 C C . LYS A 1 198 ? -3.978 -16.135 -29.259 1.00 40.25 198 LYS A C 1
ATOM 1569 O O . LYS A 1 198 ? -5.159 -16.450 -29.342 1.00 40.25 198 LYS A O 1
ATOM 1574 N N . ILE A 1 199 ? -3.180 -16.679 -28.335 1.00 38.91 199 ILE A N 1
ATOM 1575 C CA . ILE A 1 199 ? -3.650 -17.736 -27.416 1.00 38.91 199 ILE A CA 1
ATOM 1576 C C . ILE A 1 199 ? -3.680 -17.302 -25.942 1.00 38.91 199 ILE A C 1
ATOM 1578 O O . ILE A 1 199 ? -4.390 -17.931 -25.171 1.00 38.91 199 ILE A O 1
ATOM 1582 N N . ASP A 1 200 ? -3.057 -16.187 -25.537 1.00 41.94 200 ASP A N 1
ATOM 1583 C CA . ASP A 1 200 ? -3.027 -15.835 -24.100 1.00 41.94 200 ASP A CA 1
ATOM 1584 C C . ASP A 1 200 ? -3.190 -14.337 -23.776 1.00 41.94 200 ASP A C 1
ATOM 1586 O O . ASP A 1 200 ? -2.717 -13.811 -22.768 1.00 41.94 200 ASP A O 1
ATOM 1590 N N . SER A 1 201 ? -3.897 -13.601 -24.636 1.00 41.53 201 SER A N 1
ATOM 1591 C CA . SER A 1 201 ? -4.169 -12.164 -24.458 1.00 41.53 201 SER A CA 1
ATOM 1592 C C . SER A 1 201 ? -5.036 -11.835 -23.230 1.00 41.53 201 SER A C 1
ATOM 1594 O O . SER A 1 201 ? -5.054 -10.684 -22.791 1.00 41.53 201 SER A O 1
ATOM 1596 N N . GLY A 1 202 ? -5.703 -12.831 -22.635 1.00 43.72 202 GLY A N 1
ATOM 1597 C CA . GLY A 1 202 ? -6.402 -12.701 -21.352 1.00 43.72 202 GLY A CA 1
ATOM 1598 C C . GLY A 1 202 ? -5.472 -12.725 -20.132 1.00 43.72 202 GLY A C 1
ATOM 1599 O O . GLY A 1 202 ? -5.805 -12.138 -19.105 1.00 43.72 202 GLY A O 1
ATOM 1600 N N . ALA A 1 203 ? -4.288 -13.338 -20.233 1.00 48.97 203 ALA A N 1
ATOM 1601 C CA . ALA A 1 203 ? -3.363 -13.474 -19.108 1.00 48.97 203 ALA A CA 1
ATOM 1602 C C . ALA A 1 203 ? -2.452 -12.256 -18.892 1.00 48.97 203 ALA A C 1
ATOM 1604 O O . ALA A 1 203 ? -1.835 -12.145 -17.837 1.00 48.97 203 ALA A O 1
ATOM 1605 N N . ARG A 1 204 ? -2.364 -11.326 -19.853 1.00 57.56 204 ARG A N 1
ATOM 1606 C CA . ARG A 1 204 ? -1.447 -10.172 -19.766 1.00 57.56 204 ARG A CA 1
ATOM 1607 C C . ARG A 1 204 ? -2.031 -8.930 -19.091 1.00 57.56 204 ARG A C 1
ATOM 1609 O O . ARG A 1 204 ? -1.271 -8.143 -18.536 1.00 57.56 204 ARG A O 1
ATOM 1616 N N . ARG A 1 205 ? -3.355 -8.740 -19.114 1.00 71.69 205 ARG A N 1
ATOM 1617 C CA . ARG A 1 205 ? -4.006 -7.571 -18.496 1.00 71.69 205 ARG A CA 1
ATOM 1618 C C . ARG A 1 205 ? -4.521 -7.912 -17.102 1.00 71.69 205 ARG A C 1
ATOM 1620 O O . ARG A 1 205 ? -5.550 -8.566 -16.957 1.00 71.69 205 ARG A O 1
ATOM 1627 N N . ARG A 1 206 ? -3.769 -7.482 -16.086 1.00 83.69 206 ARG A N 1
ATOM 1628 C CA . ARG A 1 206 ? -4.044 -7.748 -14.662 1.00 83.69 206 ARG A CA 1
ATOM 1629 C C . ARG A 1 206 ? -4.805 -6.627 -13.960 1.00 83.69 206 ARG A C 1
ATOM 1631 O O . ARG A 1 206 ? -5.469 -6.911 -12.971 1.00 83.69 206 ARG A O 1
ATOM 1638 N N . VAL A 1 207 ? -4.708 -5.395 -14.454 1.00 87.62 207 VAL A N 1
ATOM 1639 C CA . VAL A 1 207 ? -5.368 -4.202 -13.908 1.00 87.62 207 VAL A CA 1
ATOM 1640 C C . VAL A 1 207 ? -5.909 -3.357 -15.053 1.00 87.62 207 VAL A C 1
ATOM 1642 O O . VAL A 1 207 ? -5.281 -3.311 -16.110 1.00 87.62 207 VAL A O 1
ATOM 1645 N N . ASP A 1 208 ? -7.028 -2.687 -14.806 1.00 88.75 208 ASP A N 1
ATOM 1646 C CA . ASP A 1 208 ? -7.596 -1.667 -15.687 1.00 88.75 208 ASP A CA 1
ATOM 1647 C C . ASP A 1 208 ? -7.354 -0.288 -15.042 1.00 88.75 208 ASP A C 1
ATOM 1649 O O . ASP A 1 208 ? -7.332 -0.162 -13.811 1.00 88.75 208 ASP A O 1
ATOM 1653 N N . ILE A 1 209 ? -7.131 0.754 -15.844 1.00 85.12 209 ILE A N 1
ATOM 1654 C CA . ILE A 1 209 ? -6.966 2.127 -15.336 1.00 85.12 209 ILE A CA 1
ATOM 1655 C C . ILE A 1 209 ? -8.289 2.859 -15.531 1.00 85.12 209 ILE A C 1
ATOM 1657 O O . ILE A 1 209 ? -8.792 2.935 -16.651 1.00 85.12 209 ILE A O 1
ATOM 1661 N N . SER A 1 210 ? -8.840 3.419 -14.451 1.00 84.88 210 SER A N 1
ATOM 1662 C CA . SER A 1 210 ? -10.064 4.219 -14.556 1.00 84.88 210 SER A CA 1
ATOM 1663 C C . SER A 1 210 ? -9.889 5.409 -15.499 1.00 84.88 210 SER A C 1
ATOM 1665 O O . SER A 1 210 ? -8.783 5.912 -15.695 1.00 84.88 210 SER A O 1
ATOM 1667 N N . GLY A 1 211 ? -10.997 5.938 -16.025 1.00 74.44 211 GLY A N 1
ATOM 1668 C CA . GLY A 1 211 ? -10.998 7.141 -16.872 1.00 74.44 211 GLY A CA 1
ATOM 1669 C C . GLY A 1 211 ? -10.505 8.427 -16.187 1.00 74.44 211 GLY A C 1
ATOM 1670 O O . GLY A 1 211 ? -10.552 9.493 -16.792 1.00 74.44 211 GLY A O 1
ATOM 1671 N N . SER A 1 212 ? -10.045 8.355 -14.933 1.00 83.19 212 SER A N 1
ATOM 1672 C CA . SER A 1 212 ? -9.483 9.484 -14.198 1.00 83.19 212 SER A CA 1
ATOM 1673 C C . SER A 1 212 ? -8.137 9.910 -14.784 1.00 83.19 212 SER A C 1
ATOM 1675 O O . SER A 1 212 ? -7.146 9.174 -14.720 1.00 83.19 212 SER A O 1
ATOM 1677 N N . GLU A 1 213 ? -8.078 11.146 -15.281 1.00 84.75 213 GLU A N 1
ATOM 1678 C CA . GLU A 1 213 ? -6.858 11.750 -15.827 1.00 84.75 213 GLU A CA 1
ATOM 1679 C C . GLU A 1 213 ? -5.703 11.731 -14.815 1.00 84.75 213 GLU A C 1
ATOM 1681 O O . GLU A 1 213 ? -4.554 11.484 -15.177 1.00 84.75 213 GLU A O 1
ATOM 1686 N N . SER A 1 214 ? -6.009 11.879 -13.521 1.00 84.56 214 SER A N 1
ATOM 1687 C CA . SER A 1 214 ? -5.003 11.843 -12.453 1.00 84.56 214 SER A CA 1
ATOM 1688 C C . SER A 1 214 ? -4.281 10.492 -12.343 1.00 84.56 214 SER A C 1
ATOM 1690 O O . SER A 1 214 ? -3.057 10.452 -12.202 1.00 84.56 214 SER A O 1
ATOM 1692 N N . VAL A 1 215 ? -5.013 9.376 -12.450 1.00 87.25 215 VAL A N 1
ATOM 1693 C CA . VAL A 1 215 ? -4.436 8.023 -12.381 1.00 87.25 215 VAL A CA 1
ATOM 1694 C C . VAL A 1 215 ? -3.662 7.726 -13.657 1.00 87.25 215 VAL A C 1
ATOM 1696 O O . VAL A 1 215 ? -2.557 7.182 -13.597 1.00 87.25 215 VAL A O 1
ATOM 1699 N N . ARG A 1 216 ? -4.217 8.130 -14.805 1.00 89.00 216 ARG A N 1
ATOM 1700 C CA . ARG A 1 216 ? -3.576 7.965 -16.107 1.00 89.00 216 ARG A CA 1
ATOM 1701 C C . ARG A 1 216 ? -2.240 8.707 -16.174 1.00 89.00 216 ARG A C 1
ATOM 1703 O O . ARG A 1 216 ? -1.226 8.094 -16.497 1.00 89.00 216 ARG A O 1
ATOM 1710 N N . SER A 1 217 ? -2.229 9.979 -15.780 1.00 88.62 217 SER A N 1
ATOM 1711 C CA . SER A 1 217 ? -1.027 10.816 -15.720 1.00 88.62 217 SER A CA 1
ATOM 1712 C C . SER A 1 217 ? 0.037 10.213 -14.799 1.00 88.62 217 SER A C 1
ATOM 1714 O O . SER A 1 217 ? 1.213 10.142 -15.164 1.00 88.62 217 SER A O 1
ATOM 1716 N N . LEU A 1 218 ? -0.361 9.693 -13.629 1.00 87.75 218 LEU A N 1
ATOM 1717 C CA . LEU A 1 218 ? 0.583 9.041 -12.721 1.00 87.75 218 LEU A CA 1
ATOM 1718 C C . LEU A 1 218 ? 1.162 7.749 -13.311 1.00 87.75 218 LEU A C 1
ATOM 1720 O O . LEU A 1 218 ? 2.357 7.492 -13.160 1.00 87.75 218 LEU A O 1
ATOM 1724 N N . ALA A 1 219 ? 0.347 6.945 -13.995 1.00 89.50 219 ALA A N 1
ATOM 1725 C CA . ALA A 1 219 ? 0.801 5.723 -14.649 1.00 89.50 219 ALA A CA 1
ATOM 1726 C C . ALA A 1 219 ? 1.764 6.003 -15.812 1.00 89.50 219 ALA A C 1
ATOM 1728 O O . ALA A 1 219 ? 2.808 5.357 -15.917 1.00 89.50 219 ALA A O 1
ATOM 1729 N N . GLU A 1 220 ? 1.483 7.011 -16.635 1.00 89.31 220 GLU A N 1
ATOM 1730 C CA . GLU A 1 220 ? 2.399 7.465 -17.685 1.00 89.31 220 GLU A CA 1
ATOM 1731 C C . GLU A 1 220 ? 3.718 7.982 -17.087 1.00 89.31 220 GLU A C 1
ATOM 1733 O O . GLU A 1 220 ? 4.804 7.595 -17.533 1.00 89.31 220 GLU A O 1
ATOM 1738 N N . ALA A 1 221 ? 3.649 8.777 -16.014 1.00 88.81 221 ALA A N 1
ATOM 1739 C CA . ALA A 1 221 ? 4.828 9.262 -15.303 1.00 88.81 221 ALA A CA 1
ATOM 1740 C C . ALA A 1 221 ? 5.649 8.115 -14.682 1.00 88.81 221 ALA A C 1
ATOM 1742 O O . ALA A 1 221 ? 6.882 8.128 -14.759 1.00 88.81 221 ALA A O 1
ATOM 1743 N N . TYR A 1 222 ? 4.988 7.096 -14.121 1.00 89.94 222 TYR A N 1
ATOM 1744 C CA . TYR A 1 222 ? 5.616 5.876 -13.605 1.00 89.94 222 TYR A CA 1
ATOM 1745 C C . TYR A 1 222 ? 6.435 5.162 -14.691 1.00 89.94 222 TYR A C 1
ATOM 1747 O O . TYR A 1 222 ? 7.614 4.853 -14.485 1.00 89.94 222 TYR A O 1
ATOM 1755 N N . LEU A 1 223 ? 5.846 4.961 -15.875 1.00 89.56 223 LEU A N 1
ATOM 1756 C CA . LEU A 1 223 ? 6.509 4.330 -17.021 1.00 89.56 223 LEU A CA 1
ATOM 1757 C C . LEU A 1 223 ? 7.666 5.182 -17.561 1.00 89.56 223 LEU A C 1
ATOM 1759 O O . LEU A 1 223 ? 8.759 4.666 -17.812 1.00 89.56 223 LEU A O 1
ATOM 1763 N N . ALA A 1 224 ? 7.469 6.496 -17.689 1.00 87.31 224 ALA A N 1
ATOM 1764 C CA . ALA A 1 224 ? 8.511 7.422 -18.134 1.00 87.31 224 ALA A CA 1
ATOM 1765 C C . ALA A 1 224 ? 9.725 7.417 -17.188 1.00 87.31 224 ALA A C 1
ATOM 1767 O O . ALA A 1 224 ? 10.882 7.426 -17.627 1.00 87.31 224 ALA A O 1
ATOM 1768 N N . ARG A 1 225 ? 9.477 7.349 -15.875 1.00 84.50 225 ARG A N 1
ATOM 1769 C CA . ARG A 1 225 ? 10.520 7.269 -14.847 1.00 84.50 225 ARG A CA 1
ATOM 1770 C C . ARG A 1 225 ? 11.306 5.962 -14.915 1.00 84.50 225 ARG A C 1
ATOM 1772 O O . ARG A 1 225 ? 12.516 5.990 -14.716 1.00 84.50 225 ARG A O 1
ATOM 1779 N N . LEU A 1 226 ? 10.647 4.837 -15.189 1.00 84.88 226 LEU A N 1
ATOM 1780 C CA . LEU A 1 226 ? 11.321 3.544 -15.332 1.00 84.88 226 LEU A CA 1
ATOM 1781 C C . LEU A 1 226 ? 12.266 3.524 -16.544 1.00 84.88 226 LEU A C 1
ATOM 1783 O O . LEU A 1 226 ? 13.363 2.974 -16.465 1.00 84.88 226 LEU A O 1
ATOM 1787 N N . ARG A 1 227 ? 11.849 4.154 -17.650 1.00 83.12 227 ARG A N 1
ATOM 1788 C CA . ARG A 1 227 ? 12.609 4.225 -18.911 1.00 83.12 227 ARG A CA 1
ATOM 1789 C C . ARG A 1 227 ? 13.770 5.219 -18.865 1.00 83.12 227 ARG A C 1
ATOM 1791 O O . ARG A 1 227 ? 14.715 5.091 -19.638 1.00 83.12 227 ARG A O 1
ATOM 1798 N N . THR A 1 228 ? 13.725 6.205 -17.969 1.00 76.31 228 THR A N 1
ATOM 1799 C CA . THR A 1 228 ? 14.809 7.177 -17.812 1.00 76.31 228 THR A CA 1
ATOM 1800 C C . THR A 1 228 ? 15.895 6.625 -16.882 1.00 76.31 228 THR A C 1
ATOM 1802 O O . THR A 1 228 ? 15.655 6.443 -15.686 1.00 76.31 228 THR A O 1
ATOM 1805 N N . PRO A 1 229 ? 17.127 6.377 -17.372 1.00 55.75 229 PRO A N 1
ATOM 1806 C CA . PRO A 1 229 ? 18.210 5.936 -16.508 1.00 55.75 229 PRO A CA 1
ATOM 1807 C C . PRO A 1 229 ? 18.480 7.008 -15.451 1.00 55.75 229 PRO A C 1
ATOM 1809 O O . PRO A 1 229 ? 18.617 8.194 -15.761 1.00 55.75 229 PRO A O 1
ATOM 1812 N N . ALA A 1 230 ? 18.545 6.591 -14.186 1.00 56.88 230 ALA A N 1
ATOM 1813 C CA . ALA A 1 230 ? 18.853 7.478 -13.076 1.00 56.88 230 ALA A CA 1
ATOM 1814 C C . ALA A 1 230 ? 20.217 8.144 -13.318 1.00 56.88 230 ALA A C 1
ATOM 1816 O O . ALA A 1 230 ? 21.263 7.539 -13.072 1.00 56.88 230 ALA A O 1
ATOM 1817 N N . LYS A 1 231 ? 20.224 9.397 -13.788 1.00 47.50 231 LYS A N 1
ATOM 1818 C CA . LYS A 1 231 ? 21.423 10.235 -13.733 1.00 47.50 231 LYS A CA 1
ATOM 1819 C C . LYS A 1 231 ? 21.810 10.345 -12.259 1.00 47.50 231 LYS A C 1
ATOM 1821 O O . LYS A 1 231 ? 21.115 10.977 -11.464 1.00 47.50 231 LYS A O 1
ATOM 1826 N N . ARG A 1 232 ? 22.883 9.645 -11.882 1.00 36.72 232 ARG A N 1
ATOM 1827 C CA . ARG A 1 232 ? 23.478 9.694 -10.544 1.00 36.72 232 ARG A CA 1
ATOM 1828 C C . ARG A 1 232 ? 23.795 11.159 -10.224 1.00 36.72 232 ARG A C 1
ATOM 1830 O O . ARG A 1 232 ? 24.560 11.780 -10.947 1.00 36.72 232 ARG A O 1
ATOM 1837 N N . GLY A 1 233 ? 23.219 11.692 -9.149 1.00 36.62 233 GLY A N 1
ATOM 1838 C CA . GLY A 1 233 ? 23.752 12.887 -8.487 1.00 36.62 233 GLY A CA 1
ATOM 1839 C C . GLY A 1 233 ? 23.106 14.241 -8.789 1.00 36.62 233 GLY A C 1
ATOM 1840 O O . GLY A 1 233 ? 23.537 15.221 -8.191 1.00 36.62 233 GLY A O 1
ATOM 1841 N N . LEU A 1 234 ? 22.053 14.343 -9.606 1.00 37.00 234 LEU A N 1
ATOM 1842 C CA . LEU A 1 234 ? 21.256 15.576 -9.621 1.00 37.00 234 LEU A CA 1
ATOM 1843 C C . LEU A 1 234 ? 20.275 15.541 -8.451 1.00 37.00 234 LEU A C 1
ATOM 1845 O O . LEU A 1 234 ? 19.167 15.014 -8.540 1.00 37.00 234 LEU A O 1
ATOM 1849 N N . SER A 1 235 ? 20.724 16.101 -7.329 1.00 37.59 235 SER A N 1
ATOM 1850 C CA . SER A 1 235 ? 19.821 16.708 -6.359 1.00 37.59 235 SER A CA 1
ATOM 1851 C C . SER A 1 235 ? 18.800 17.534 -7.143 1.00 37.59 235 SER A C 1
ATOM 1853 O O . SER A 1 235 ? 19.177 18.447 -7.876 1.00 37.59 235 SER A O 1
ATOM 1855 N N . MET A 1 236 ? 17.519 17.183 -7.036 1.00 42.28 236 MET A N 1
ATOM 1856 C CA . MET A 1 236 ? 16.390 17.929 -7.602 1.00 42.28 236 MET A CA 1
ATOM 1857 C C . MET A 1 236 ? 16.215 19.261 -6.845 1.00 42.28 236 MET A C 1
ATOM 1859 O O . MET A 1 236 ? 15.147 19.559 -6.324 1.00 42.28 236 MET A O 1
ATOM 1863 N N . ARG A 1 237 ? 17.280 20.063 -6.725 1.00 32.84 237 ARG A N 1
ATOM 1864 C CA . ARG A 1 237 ? 17.332 21.331 -5.982 1.00 32.84 237 ARG A CA 1
ATOM 1865 C C . ARG A 1 237 ? 16.889 22.516 -6.847 1.00 32.84 237 ARG A C 1
ATOM 1867 O O . ARG A 1 237 ? 17.468 23.590 -6.760 1.00 32.84 237 ARG A O 1
ATOM 1874 N N . GLY A 1 238 ? 15.897 22.319 -7.711 1.00 37.00 238 GLY A N 1
ATOM 1875 C CA . GLY A 1 238 ? 15.470 23.376 -8.632 1.00 37.00 238 GLY A CA 1
ATOM 1876 C C . GLY A 1 238 ? 14.143 23.164 -9.349 1.00 37.00 238 GLY A C 1
ATOM 1877 O O . GLY A 1 238 ? 13.854 23.923 -10.265 1.00 37.00 238 GLY A O 1
ATOM 1878 N N . ARG A 1 239 ? 13.333 22.158 -8.985 1.00 39.97 239 ARG A N 1
ATOM 1879 C CA . ARG A 1 239 ? 12.007 21.999 -9.599 1.00 39.97 239 ARG A CA 1
ATOM 1880 C C . ARG A 1 239 ? 10.964 22.751 -8.764 1.00 39.97 239 ARG A C 1
ATOM 1882 O O . ARG A 1 239 ? 11.000 22.603 -7.540 1.00 39.97 239 ARG A O 1
ATOM 1889 N N . PRO A 1 240 ? 10.073 23.552 -9.378 1.00 33.97 240 PRO A N 1
ATOM 1890 C CA . PRO A 1 240 ? 9.053 24.291 -8.647 1.00 33.97 240 PRO A CA 1
ATOM 1891 C C . PRO A 1 240 ? 8.239 23.351 -7.752 1.00 33.97 240 PRO A C 1
ATOM 1893 O O . PRO A 1 240 ? 7.815 22.265 -8.158 1.00 33.97 240 PRO A O 1
ATOM 1896 N N . ARG A 1 241 ? 8.074 23.777 -6.499 1.00 40.12 241 ARG A N 1
ATOM 1897 C CA . ARG A 1 241 ? 7.296 23.124 -5.444 1.00 40.12 241 ARG A CA 1
ATOM 1898 C C . ARG A 1 241 ? 5.815 23.203 -5.851 1.00 40.12 241 ARG A C 1
ATOM 1900 O O . ARG A 1 241 ? 5.121 24.119 -5.442 1.00 40.12 241 ARG A O 1
ATOM 1907 N N . GLY A 1 242 ? 5.366 22.311 -6.737 1.00 42.12 242 GLY A N 1
ATOM 1908 C CA . GLY A 1 242 ? 4.004 22.362 -7.288 1.00 42.12 242 GLY A CA 1
ATOM 1909 C C . GLY A 1 242 ? 3.561 21.154 -8.122 1.00 42.12 242 GLY A C 1
ATOM 1910 O O . GLY A 1 242 ? 2.375 20.848 -8.144 1.00 42.12 242 GLY A O 1
ATOM 1911 N N . GLU A 1 243 ? 4.473 20.403 -8.752 1.00 46.31 243 GLU A N 1
ATOM 1912 C CA . GLU A 1 243 ? 4.085 19.202 -9.514 1.00 46.31 243 GLU A CA 1
ATOM 1913 C C . GLU A 1 243 ? 3.925 17.978 -8.593 1.00 46.31 243 GLU A C 1
ATOM 1915 O O . GLU A 1 243 ? 4.885 17.268 -8.278 1.00 46.31 243 GLU A O 1
ATOM 1920 N N . THR A 1 244 ? 2.689 17.723 -8.160 1.00 55.12 244 THR A N 1
ATOM 1921 C CA . THR A 1 244 ? 2.289 16.580 -7.315 1.00 55.12 244 THR A CA 1
ATOM 1922 C C . THR A 1 244 ? 2.691 15.234 -7.928 1.00 55.12 244 THR A C 1
ATOM 1924 O O . THR A 1 244 ? 3.310 14.405 -7.261 1.00 55.12 244 THR A O 1
ATOM 1927 N N . VAL A 1 245 ? 2.461 15.066 -9.233 1.00 56.72 245 VAL A N 1
ATOM 1928 C CA . VAL A 1 245 ? 2.769 13.839 -9.988 1.00 56.72 245 VAL A CA 1
ATOM 1929 C C . VAL A 1 245 ? 4.271 13.526 -9.974 1.00 56.72 245 VAL A C 1
ATOM 1931 O O . VAL A 1 245 ? 4.678 12.383 -9.772 1.00 56.72 245 VAL A O 1
ATOM 1934 N N . ALA A 1 246 ? 5.128 14.542 -10.117 1.00 54.91 246 ALA A N 1
ATOM 1935 C CA . ALA A 1 246 ? 6.576 14.347 -10.116 1.00 54.91 246 ALA A CA 1
ATOM 1936 C C . ALA A 1 246 ? 7.108 13.879 -8.750 1.00 54.91 246 ALA A C 1
ATOM 1938 O O . ALA A 1 246 ? 8.062 13.100 -8.711 1.00 54.91 246 ALA A O 1
ATOM 1939 N N . ASN A 1 247 ? 6.493 14.329 -7.649 1.00 57.31 247 ASN A N 1
ATOM 1940 C CA . ASN A 1 247 ? 6.865 13.954 -6.281 1.00 57.31 247 ASN A CA 1
ATOM 1941 C C . ASN A 1 247 ? 6.387 12.546 -5.891 1.00 57.31 247 ASN A C 1
ATOM 1943 O O . ASN A 1 247 ? 7.084 11.832 -5.154 1.00 57.31 247 ASN A O 1
ATOM 1947 N N . ASP A 1 248 ? 5.237 12.130 -6.420 1.00 57.03 248 ASP A N 1
ATOM 1948 C CA . ASP A 1 248 ? 4.667 10.802 -6.189 1.00 57.03 248 ASP A CA 1
ATOM 1949 C C . ASP A 1 248 ? 5.499 9.699 -6.859 1.00 57.03 248 ASP A C 1
ATOM 1951 O O . ASP A 1 248 ? 5.727 8.640 -6.274 1.00 57.03 248 ASP A O 1
ATOM 1955 N N . VAL A 1 249 ? 6.075 9.988 -8.029 1.00 61.69 249 VAL A N 1
ATOM 1956 C CA . VAL A 1 249 ? 6.870 9.043 -8.836 1.00 61.69 249 VAL A CA 1
ATOM 1957 C C . VAL A 1 249 ? 8.354 8.980 -8.410 1.00 61.69 249 VAL A C 1
ATOM 1959 O O . VAL A 1 249 ? 9.163 8.234 -8.968 1.00 61.69 249 VAL A O 1
ATOM 1962 N N . ILE A 1 250 ? 8.756 9.711 -7.360 1.00 66.44 250 ILE A N 1
ATOM 1963 C CA . ILE A 1 250 ? 10.132 9.662 -6.819 1.00 66.44 250 ILE A CA 1
ATOM 1964 C C . ILE A 1 250 ? 10.484 8.260 -6.297 1.00 66.44 250 ILE A C 1
ATOM 1966 O O . ILE A 1 250 ? 11.642 7.845 -6.395 1.00 66.44 250 ILE A O 1
ATOM 1970 N N . LYS A 1 251 ? 9.500 7.524 -5.767 1.00 74.19 251 LYS A N 1
ATOM 1971 C CA . LYS A 1 251 ? 9.675 6.184 -5.193 1.00 74.19 251 LYS A CA 1
ATOM 1972 C C . LYS A 1 251 ? 8.761 5.174 -5.879 1.00 74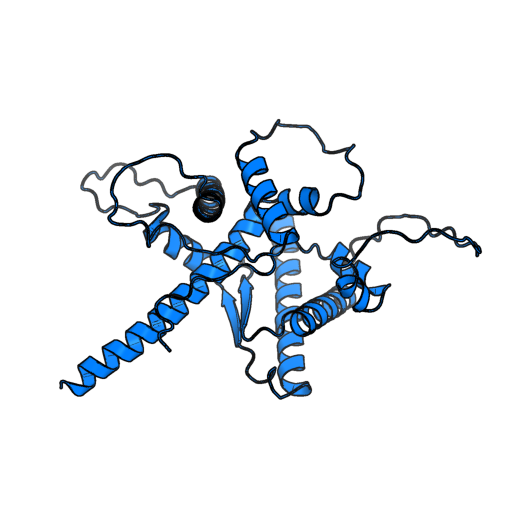.19 251 LYS A C 1
ATOM 1974 O O . LYS A 1 251 ? 7.691 4.840 -5.383 1.00 74.19 251 LYS A O 1
ATOM 1979 N N . LEU A 1 252 ? 9.221 4.679 -7.026 1.00 83.56 252 LEU A N 1
ATOM 1980 C CA . LEU A 1 252 ? 8.510 3.674 -7.822 1.00 83.56 252 LEU A CA 1
ATOM 1981 C C . LEU A 1 252 ? 8.198 2.388 -7.042 1.00 83.56 252 LEU A C 1
ATOM 1983 O O . LEU A 1 252 ? 7.223 1.713 -7.359 1.00 83.56 252 LEU A O 1
ATOM 1987 N N . ASP A 1 253 ? 9.008 2.036 -6.039 1.00 87.31 253 ASP A N 1
ATOM 1988 C CA . ASP A 1 253 ? 8.763 0.853 -5.216 1.00 87.31 253 ASP A CA 1
ATOM 1989 C C . ASP A 1 253 ? 7.557 0.989 -4.297 1.00 87.31 253 ASP A C 1
ATOM 1991 O O . ASP A 1 253 ? 6.766 0.058 -4.263 1.00 87.31 253 ASP A O 1
ATOM 1995 N N . ASP A 1 254 ? 7.370 2.134 -3.631 1.00 89.31 254 ASP A N 1
ATOM 1996 C CA . ASP A 1 254 ? 6.224 2.340 -2.731 1.00 89.31 254 ASP A CA 1
ATOM 1997 C C . ASP A 1 254 ? 4.897 2.189 -3.510 1.00 89.31 254 ASP A C 1
ATOM 1999 O O . ASP A 1 254 ? 3.953 1.550 -3.047 1.00 89.31 254 ASP A O 1
ATOM 2003 N N . LEU A 1 255 ? 4.850 2.744 -4.729 1.00 91.50 255 LEU A N 1
ATOM 2004 C CA . LEU A 1 255 ? 3.699 2.652 -5.633 1.00 91.50 255 LEU A CA 1
ATOM 2005 C C . LEU A 1 255 ? 3.505 1.240 -6.207 1.00 91.50 255 LEU A C 1
ATOM 2007 O O . LEU A 1 255 ? 2.369 0.786 -6.349 1.00 91.50 255 LEU A O 1
ATOM 2011 N N . ALA A 1 256 ? 4.594 0.539 -6.538 1.00 92.62 256 ALA A N 1
ATOM 2012 C CA . ALA A 1 256 ? 4.509 -0.844 -6.994 1.00 92.62 256 ALA A CA 1
ATOM 2013 C C . ALA A 1 256 ? 4.019 -1.776 -5.884 1.00 92.62 256 ALA A C 1
ATOM 2015 O O . ALA A 1 256 ? 3.164 -2.623 -6.128 1.00 92.62 256 ALA A O 1
ATOM 2016 N N . ASP A 1 257 ? 4.552 -1.621 -4.672 1.00 92.50 257 ASP A N 1
ATOM 2017 C CA . ASP A 1 257 ? 4.235 -2.476 -3.535 1.00 92.50 257 ASP A CA 1
ATOM 2018 C C . ASP A 1 257 ? 2.750 -2.386 -3.171 1.00 92.50 257 ASP A C 1
ATOM 2020 O O . ASP A 1 257 ? 2.108 -3.430 -3.032 1.00 92.50 257 ASP A O 1
ATOM 2024 N N . CYS A 1 258 ? 2.170 -1.182 -3.107 1.00 93.75 258 CYS A N 1
ATOM 2025 C CA . CYS A 1 258 ? 0.752 -1.033 -2.772 1.00 93.75 258 CYS A CA 1
ATOM 2026 C C . CYS A 1 258 ? -0.180 -1.611 -3.854 1.00 93.75 258 CYS A C 1
ATOM 2028 O O . CYS A 1 258 ? -1.169 -2.271 -3.520 1.00 93.75 258 CYS A O 1
ATOM 2030 N N . LEU A 1 259 ? 0.155 -1.450 -5.142 1.00 94.44 259 LEU A N 1
ATOM 2031 C CA . LEU A 1 259 ? -0.634 -2.033 -6.230 1.00 94.44 259 LEU A CA 1
ATOM 2032 C C . LEU A 1 259 ? -0.529 -3.562 -6.240 1.00 94.44 259 LEU A C 1
ATOM 2034 O O . LEU A 1 259 ? -1.548 -4.253 -6.299 1.00 94.44 259 LEU A O 1
ATOM 2038 N N . LEU A 1 260 ? 0.691 -4.099 -6.122 1.00 93.94 260 LEU A N 1
ATOM 2039 C CA . LEU A 1 260 ? 0.920 -5.541 -6.040 1.00 93.94 260 LEU A CA 1
ATOM 2040 C C . LEU A 1 260 ? 0.145 -6.147 -4.874 1.00 93.94 260 LEU A C 1
ATOM 2042 O O . LEU A 1 260 ? -0.482 -7.189 -5.045 1.00 93.94 260 LEU A O 1
ATOM 2046 N N . GLN A 1 261 ? 0.145 -5.508 -3.706 1.00 94.31 261 GLN A N 1
ATOM 2047 C CA . GLN A 1 261 ? -0.612 -5.972 -2.542 1.00 94.31 261 GLN A CA 1
ATOM 2048 C C . GLN A 1 261 ? -2.112 -6.051 -2.810 1.00 94.31 261 GLN A C 1
ATOM 2050 O O . GLN A 1 261 ? -2.712 -7.094 -2.539 1.00 94.31 261 GLN A O 1
ATOM 2055 N N . GLY A 1 262 ? -2.696 -4.989 -3.373 1.00 94.06 262 GLY A N 1
ATOM 2056 C CA . GLY A 1 262 ? -4.116 -4.952 -3.721 1.00 94.06 262 GLY A CA 1
ATOM 2057 C C . GLY A 1 262 ? -4.502 -6.072 -4.685 1.00 94.06 262 GLY A C 1
ATOM 2058 O O . GLY A 1 262 ? -5.415 -6.851 -4.404 1.00 94.06 262 GLY A O 1
ATOM 2059 N N . VAL A 1 263 ? -3.757 -6.210 -5.787 1.00 93.12 263 VAL A N 1
ATOM 2060 C CA . VAL A 1 263 ? -4.003 -7.250 -6.800 1.00 93.12 263 VAL A CA 1
ATOM 2061 C C . VAL A 1 263 ? -3.826 -8.650 -6.214 1.00 93.12 263 VAL A C 1
ATOM 2063 O O . VAL A 1 263 ? -4.693 -9.503 -6.394 1.00 93.12 263 VAL A O 1
ATOM 2066 N N . THR A 1 264 ? -2.758 -8.877 -5.444 1.00 93.31 264 THR A N 1
ATOM 2067 C CA . THR A 1 264 ? -2.495 -10.173 -4.792 1.00 93.31 264 THR A CA 1
ATOM 2068 C C . THR A 1 264 ? -3.652 -10.595 -3.901 1.00 93.31 264 THR A C 1
ATOM 2070 O O . THR A 1 264 ? -4.109 -11.735 -3.967 1.00 93.31 264 THR A O 1
ATOM 2073 N N . TRP A 1 265 ? -4.132 -9.682 -3.055 1.00 94.31 265 TRP A N 1
ATOM 2074 C CA . TRP A 1 265 ? -5.214 -9.985 -2.130 1.00 94.31 265 TRP A CA 1
ATOM 2075 C C . TRP A 1 265 ? -6.502 -10.334 -2.881 1.00 94.31 265 TRP A C 1
ATOM 2077 O O . TRP A 1 265 ? -7.133 -11.337 -2.554 1.00 94.31 265 TRP A O 1
ATOM 2087 N N . MET A 1 266 ? -6.844 -9.592 -3.940 1.00 91.81 266 MET A N 1
ATOM 2088 C CA . MET A 1 266 ? -8.003 -9.913 -4.780 1.00 91.81 266 MET A CA 1
ATOM 2089 C C . MET A 1 266 ? -7.880 -11.288 -5.443 1.00 91.81 266 MET A C 1
ATOM 2091 O O . MET A 1 266 ? -8.851 -12.043 -5.469 1.00 91.81 266 MET A O 1
ATOM 2095 N N . GLU A 1 267 ? -6.697 -11.660 -5.937 1.00 90.19 267 GLU A N 1
ATOM 2096 C CA . GLU A 1 267 ? -6.478 -13.005 -6.477 1.00 90.19 267 GLU A CA 1
ATOM 2097 C C . GLU A 1 267 ? -6.608 -14.094 -5.405 1.00 90.19 267 GLU A C 1
ATOM 2099 O O . GLU A 1 267 ? -7.193 -15.145 -5.673 1.00 90.19 267 GLU A O 1
ATOM 2104 N N . TRP A 1 268 ? -6.136 -13.852 -4.179 1.00 91.69 268 TRP A N 1
ATOM 2105 C CA . TRP A 1 268 ? -6.308 -14.791 -3.067 1.00 91.69 268 TRP A CA 1
ATOM 2106 C C . TRP A 1 268 ? -7.768 -14.964 -2.650 1.00 91.69 268 TRP A C 1
ATOM 2108 O O . TRP A 1 268 ? -8.174 -16.089 -2.354 1.00 91.69 268 TRP A O 1
ATOM 2118 N N . ILE A 1 269 ? -8.560 -13.889 -2.630 1.00 90.75 269 ILE A N 1
ATOM 2119 C CA . ILE A 1 269 ? -9.996 -13.971 -2.332 1.00 90.75 269 ILE A CA 1
ATOM 2120 C C . ILE A 1 269 ? -10.724 -14.760 -3.423 1.00 90.75 269 ILE A C 1
ATOM 2122 O O . ILE A 1 269 ? -11.403 -15.734 -3.102 1.00 90.75 269 ILE A O 1
ATOM 2126 N N . ARG A 1 270 ? -10.484 -14.452 -4.704 1.00 87.94 270 ARG A N 1
ATOM 2127 C CA . ARG A 1 270 ? -11.054 -15.219 -5.829 1.00 87.94 270 ARG A CA 1
ATOM 2128 C C . ARG A 1 270 ? -10.667 -16.695 -5.769 1.00 87.94 270 ARG A C 1
ATOM 2130 O O . ARG A 1 270 ? -11.501 -17.570 -5.982 1.00 87.94 270 ARG A O 1
ATOM 2137 N N . MET A 1 271 ? -9.402 -16.988 -5.465 1.00 88.38 271 MET A N 1
ATOM 2138 C CA . MET A 1 271 ? -8.932 -18.366 -5.326 1.00 88.38 271 MET A CA 1
ATOM 2139 C C . MET A 1 271 ? -9.663 -19.092 -4.196 1.00 88.38 271 MET A C 1
ATOM 2141 O O . MET A 1 271 ? -10.098 -20.226 -4.378 1.00 88.38 271 MET A O 1
ATOM 2145 N N . ARG A 1 272 ? -9.848 -18.431 -3.048 1.00 89.62 272 ARG A N 1
ATOM 2146 C CA . ARG A 1 272 ? -10.590 -18.987 -1.913 1.00 89.62 272 ARG A CA 1
ATOM 2147 C C . ARG A 1 272 ? -12.035 -19.308 -2.290 1.00 89.62 272 ARG A C 1
ATOM 2149 O O . ARG A 1 272 ? -12.484 -20.416 -2.021 1.00 89.62 272 ARG A O 1
ATOM 2156 N N . GLU A 1 273 ? -12.733 -18.385 -2.946 1.00 87.00 273 GLU A N 1
ATOM 2157 C CA . GLU A 1 273 ? -14.109 -18.598 -3.417 1.00 87.00 273 GLU A CA 1
ATOM 2158 C C . GLU A 1 273 ? -14.200 -19.775 -4.394 1.00 87.00 273 GLU A C 1
ATOM 2160 O O . GLU A 1 273 ? -15.091 -20.618 -4.282 1.00 87.00 273 GLU A O 1
ATOM 2165 N N . MET A 1 274 ? -13.248 -19.878 -5.327 1.00 86.62 274 MET A N 1
ATOM 2166 C CA . MET A 1 274 ? -13.189 -21.001 -6.261 1.00 86.62 274 MET A CA 1
ATOM 2167 C C . MET A 1 274 ? -12.963 -22.337 -5.555 1.00 86.62 274 MET A C 1
ATOM 2169 O O . MET A 1 274 ? -13.618 -23.313 -5.919 1.00 86.62 274 MET A O 1
ATOM 2173 N N . VAL A 1 275 ? -12.055 -22.393 -4.578 1.00 88.25 275 VAL A N 1
ATOM 2174 C CA . VAL A 1 275 ? -11.776 -23.613 -3.807 1.00 88.25 275 VAL A CA 1
ATOM 2175 C C . VAL A 1 275 ? -12.995 -24.028 -2.995 1.00 88.25 275 VAL A C 1
ATOM 2177 O O . VAL A 1 275 ? -13.349 -25.198 -3.034 1.00 88.25 275 VAL A O 1
ATOM 2180 N N . VAL A 1 276 ? -13.680 -23.094 -2.328 1.00 87.12 276 VAL A N 1
ATOM 2181 C CA . VAL A 1 276 ? -14.914 -23.401 -1.586 1.00 87.12 276 VAL A CA 1
ATOM 2182 C C . VAL A 1 276 ? -15.978 -23.946 -2.534 1.00 87.12 276 VAL A C 1
ATOM 2184 O O . VAL A 1 276 ? -16.499 -25.031 -2.312 1.00 87.12 276 VAL A O 1
ATOM 2187 N N . ARG A 1 277 ? -16.252 -23.251 -3.642 1.00 84.06 277 ARG A N 1
ATOM 2188 C CA . ARG A 1 277 ? -17.292 -23.665 -4.591 1.00 84.06 277 ARG A CA 1
ATOM 2189 C C . ARG A 1 277 ? -17.003 -25.026 -5.231 1.00 84.06 277 ARG A C 1
ATOM 2191 O O . ARG A 1 277 ? -17.908 -25.839 -5.361 1.00 84.06 277 ARG A O 1
ATOM 2198 N N . LYS A 1 278 ? -15.762 -25.265 -5.668 1.00 84.69 278 LYS A N 1
ATOM 2199 C CA . LYS A 1 278 ? -15.373 -26.544 -6.285 1.00 84.69 278 LYS A CA 1
ATOM 2200 C C . LYS A 1 278 ? -15.244 -27.664 -5.254 1.00 84.69 278 LYS A C 1
ATOM 2202 O O . LYS A 1 278 ? -15.599 -28.790 -5.559 1.00 84.69 278 LYS A O 1
ATOM 2207 N N . GLY A 1 279 ? -14.754 -27.360 -4.054 1.00 79.50 279 GLY A N 1
ATOM 2208 C CA . GLY A 1 279 ? -14.639 -28.325 -2.963 1.00 79.50 279 GLY A CA 1
ATOM 2209 C C . GLY A 1 279 ? -16.002 -28.812 -2.474 1.00 79.50 279 GLY A C 1
ATOM 2210 O O . GLY A 1 279 ? -16.162 -30.003 -2.249 1.00 79.50 279 GLY A O 1
ATOM 2211 N N . MET A 1 280 ? -16.996 -27.919 -2.391 1.00 74.88 280 MET A N 1
ATOM 2212 C CA . MET A 1 280 ? -18.379 -28.289 -2.062 1.00 74.88 280 MET A CA 1
ATOM 2213 C C . MET A 1 280 ? -18.989 -29.227 -3.109 1.00 74.88 280 MET A C 1
ATOM 2215 O O . MET A 1 280 ? -19.591 -30.221 -2.735 1.00 74.88 280 MET A O 1
ATOM 2219 N N . ALA A 1 281 ? -18.757 -28.974 -4.402 1.00 74.69 281 ALA A N 1
ATOM 2220 C CA . ALA A 1 281 ? -19.240 -29.857 -5.467 1.00 74.69 281 ALA A CA 1
ATOM 2221 C C . ALA A 1 281 ? -18.667 -31.284 -5.359 1.00 74.69 281 ALA A C 1
ATOM 2223 O O . ALA A 1 281 ? -19.384 -32.247 -5.580 1.00 74.69 281 ALA A O 1
ATOM 2224 N N . VAL A 1 282 ? -17.398 -31.426 -4.959 1.00 76.50 282 VAL A N 1
ATOM 2225 C CA . VAL A 1 282 ? -16.774 -32.745 -4.742 1.00 76.50 282 VAL A CA 1
ATOM 2226 C C . VAL A 1 282 ? -17.360 -33.460 -3.520 1.00 76.50 282 VAL A C 1
ATOM 2228 O O . VAL A 1 282 ? -17.453 -34.680 -3.522 1.00 76.50 282 VAL A O 1
ATOM 2231 N N . LEU A 1 283 ? -17.759 -32.727 -2.476 1.00 68.94 283 LEU A N 1
ATOM 2232 C CA . LEU A 1 283 ? -18.405 -33.315 -1.296 1.00 68.94 283 LEU A CA 1
ATOM 2233 C C . LEU A 1 283 ? -19.857 -33.735 -1.556 1.00 68.94 283 LEU A C 1
ATOM 2235 O O . LEU A 1 283 ? -20.342 -34.622 -0.870 1.00 68.94 283 LEU A O 1
ATOM 2239 N N . GLU A 1 284 ? -20.542 -33.117 -2.519 1.00 66.69 284 GLU A N 1
ATOM 2240 C CA . GLU A 1 284 ? -21.891 -33.518 -2.953 1.00 66.69 284 GLU A CA 1
ATOM 2241 C C . GLU A 1 284 ? -21.878 -34.754 -3.878 1.00 66.69 284 GLU A C 1
ATOM 2243 O O . GLU A 1 284 ? -22.919 -35.371 -4.089 1.00 66.69 284 GLU A O 1
ATOM 2248 N N . GLU A 1 285 ? -20.710 -35.128 -4.416 1.00 64.56 285 GLU A N 1
ATOM 2249 C CA . GLU A 1 285 ? -20.501 -36.318 -5.257 1.00 64.56 285 GLU A CA 1
ATOM 2250 C C . GLU A 1 285 ? -20.074 -37.577 -4.463 1.00 64.56 285 GLU A C 1
ATOM 2252 O O . GLU A 1 285 ? -19.895 -38.640 -5.065 1.00 64.56 285 GLU A O 1
ATOM 2257 N N . ILE A 1 286 ? -19.916 -37.478 -3.133 1.00 58.69 286 ILE A N 1
ATOM 2258 C CA . ILE A 1 286 ? -19.565 -38.579 -2.207 1.00 58.69 286 ILE A CA 1
ATOM 2259 C C . ILE A 1 286 ? -20.781 -38.948 -1.356 1.00 58.69 286 ILE A C 1
ATOM 2261 O O . ILE A 1 286 ? -21.024 -40.166 -1.192 1.00 58.69 286 ILE A O 1
#

Organism: NCBI:txid911720

pLDDT: mean 72.48, std 22.29, range [24.44, 97.38]

Secondary structure (DSSP, 8-state):
--GGG-PPEES------HHHHHHTTSS-TTHHHHTTS-------------------------HHHHHHHHHHHHHHHHHHH--SEEEEEPPPP--SS-HHHHHHHHHHHHHHHHHHHHHHHHHHHH-GGGTT-EEEEE-HHHHHHHHIIIII-------S--S--PPPPHHHHHHHHHHHHHHHHHHHTT-------TT-TTTS---EE-S-HHHHHHHHHHHHHHHS---TT---TTS-TT-HHHHHTT-HHHHHHHHHHHHHHHHHHHHHHHHHHHHHHHHHT-